Protein 6Q38 (pdb70)

B-factor: mean 56.92, std 20.79, range [26.66, 158.32]

Solvent-accessible surface area: 16044 Å² total; per-residue (Å²): 99,73,54,85,5,117,4,121,49,69,29,62,29,1,83,153,79,92,61,117,20,78,42,35,126,76,35,128,21,150,95,31,95,16,82,36,10,12,3,57,124,112,48,33,152,44,186,59,9,17,40,12,23,0,23,20,83,96,83,105,108,115,11,19,0,10,3,8,56,94,110,121,104,157,86,23,51,14,5,0,14,0,0,45,23,0,109,75,9,61,18,4,9,50,2,61,32,7,0,52,3,116,132,69,138,24,8,1,0,0,17,36,56,11,62,68,27,30,2,68,138,25,25,128,100,4,81,32,149,17,0,11,57,0,0,23,23,0,0,70,0,0,7,60,0,4,32,31,0,0,0,0,12,9,1,33,11,94,1,0,25,0,27,53,164,131,106,57,2,50,0,38,28,1,13,33,0,20,2,4,52,39,27,67,108,7,98,25,189,6,16,36,93,65,15,19,0,0,0,9,15,9,88,5,67,33,0,6,6,14,1,0,2,0,2,0,0,4,1,0,0,6,6,0,4,72,89,90,22,9,4,89,1,130,55,53,71,15,0,0,6,87,0,0,92,15,7,2,8,137,68,0,94,80,6,17,111,108,2,93,18,164,36,53,113,147,2,115,122,64,0,43,226,47,80,105,45,161,6,88,168,46,50,90,79,123,0,114,101,0,24,15,110,61,0,19,61,0,0,36,66,0,1,97,9,20,2,53,53,2,27,19,2,130,57,0,29,117,15,59,0,1,159,59,16,140,166,117,70,113,71,77,11,2,102,96,50,73,64,127

Foldseek 3Di:
DWAFDAAPPLGCLVVPDDCQQAVLLPDDFDADDPVQKDFDAWLDDDPFWTKTWIARNVVRAIKIKIWGHPPDPSLVSNLVSLLVLCAPFQQAWHFPGKHADPPVRTIMTITHDAPSAFQVNCLLPDFLLLLLQVLLSVLSSLVSSVNNQKAQQADDRNQWTADVVVRGIHGDDSSQMHGNHRPDQAQLPTYDLLQAALCSLLSVRRDGNLRNLSSSLQVLLCRLLVPVRQQDAPDSLRSVLSLCQAQWVVQVVVQCVNRVGDGDPVNVPRNDGHDHHQSCVSDDPSRVRNDDVQSRVLSVLRNHNNSNSHQRSVSSSVGPSNVSVDD/DCDDPNHDDDDDD

Radius of gyration: 20.93 Å; Cα contacts (8 Å, |Δi|>4): 637; chains: 2; bounding box: 45×61×50 Å

Organism: Homo sapiens (NCBI:txid9606)

Structure (mmCIF, N/CA/C/O backbone):
data_6Q38
#
_entry.id   6Q38
#
_cell.length_a   60.887
_cell.length_b   127.752
_cell.length_c   54.499
_cell.angle_alpha   90.000
_cell.angle_beta   90.000
_cell.angle_gamma   90.000
#
_symmetry.space_group_name_H-M   'P 21 21 2'
#
loop_
_entity.id
_entity.type
_entity.pdbx_description
1 polymer 'Casein kinase II subunit alpha'
2 polymer 'Stapled Peptide'
3 non-polymer 'BENZOIC ACID'
4 non-polymer '3,5-bis(1-methyl-1,2,3-triazol-4-yl)benzoic acid'
5 water water
#
loop_
_atom_site.group_PDB
_atom_site.id
_atom_site.type_symbol
_atom_site.label_atom_id
_atom_site.label_alt_id
_atom_site.label_comp_id
_atom_site.label_asym_id
_atom_site.label_entity_id
_atom_site.label_seq_id
_atom_site.pdbx_PDB_ins_code
_atom_site.Cartn_x
_atom_site.Cartn_y
_atom_site.Cartn_z
_atom_site.occupancy
_atom_site.B_iso_or_equiv
_atom_site.auth_seq_id
_atom_site.auth_comp_id
_atom_site.auth_asym_id
_atom_site.auth_atom_id
_atom_site.pdbx_PDB_model_num
ATOM 1 N N . GLY A 1 1 ? -9.892 23.096 -6.949 1.00 81.85 3 GLY A N 1
ATOM 2 C CA . GLY A 1 1 ? -9.010 23.972 -6.188 1.00 79.86 3 GLY A CA 1
ATOM 3 C C . GLY A 1 1 ? -8.412 23.321 -4.951 1.00 82.41 3 GLY A C 1
ATOM 4 O O . GLY A 1 1 ? -8.823 22.213 -4.584 1.00 83.49 3 GLY A O 1
ATOM 5 N N . PRO A 1 2 ? -7.441 23.976 -4.261 1.00 76.07 4 PRO A N 1
ATOM 6 C CA . PRO A 1 2 ? -6.867 23.356 -3.045 1.00 74.33 4 PRO A CA 1
ATOM 7 C C . PRO A 1 2 ? -7.886 23.189 -1.919 1.00 76.67 4 PRO A C 1
ATOM 8 O O . PRO A 1 2 ? -8.795 24.018 -1.775 1.00 76.36 4 PRO A O 1
ATOM 12 N N . VAL A 1 3 ? -7.773 22.077 -1.168 1.00 71.59 5 VAL A N 1
ATOM 13 C CA . VAL A 1 3 ? -8.664 21.754 -0.044 1.00 69.84 5 VAL A CA 1
ATOM 14 C C . VAL A 1 3 ? -8.545 22.882 0.999 1.00 69.01 5 VAL A C 1
ATOM 15 O O . VAL A 1 3 ? -7.409 23.281 1.275 1.00 68.84 5 VAL A O 1
ATOM 19 N N . PRO A 1 4 ? -9.673 23.454 1.522 1.00 61.67 6 PRO A N 1
ATOM 20 C CA . PRO A 1 4 ? -9.553 24.531 2.528 1.00 59.60 6 PRO A CA 1
ATOM 21 C C . PRO A 1 4 ? -8.951 24.037 3.840 1.00 58.50 6 PRO A C 1
ATOM 22 O O . PRO A 1 4 ? -8.978 22.844 4.137 1.00 58.71 6 PRO A O 1
ATOM 26 N N . SER A 1 5 ? -8.457 24.968 4.644 1.00 51.85 7 SER A N 1
ATOM 27 C CA . SER A 1 5 ? -7.843 24.659 5.931 1.00 49.42 7 SER A CA 1
ATOM 28 C C . SER A 1 5 ? -8.079 25.782 6.903 1.00 47.67 7 SER A C 1
ATOM 29 O O . SER A 1 5 ? -8.101 26.962 6.521 1.00 43.88 7 SER A O 1
ATOM 32 N N . ARG A 1 6 ? -8.217 25.394 8.183 1.00 44.06 8 ARG A N 1
ATOM 33 C CA . ARG A 1 6 ? -8.376 26.288 9.327 1.00 43.53 8 ARG A CA 1
ATOM 34 C C . ARG A 1 6 ? -7.352 25.890 10.386 1.00 42.95 8 ARG A C 1
ATOM 35 O O . ARG A 1 6 ? -7.079 24.700 10.594 1.00 41.14 8 ARG A O 1
ATOM 43 N N . ALA A 1 7 ? -6.816 26.888 11.086 1.00 36.26 9 ALA A N 1
ATOM 44 C CA . ALA A 1 7 ? -5.930 26.623 12.211 1.00 36.31 9 ALA A CA 1
ATOM 45 C C . ALA A 1 7 ? -6.695 25.746 13.208 1.00 42.09 9 ALA A C 1
ATOM 46 O O . ALA A 1 7 ? -7.887 25.964 13.427 1.00 41.61 9 ALA A O 1
ATOM 48 N N . ARG A 1 8 ? -6.023 24.733 13.784 1.00 40.85 10 ARG A N 1
ATOM 49 C CA . ARG A 1 8 ? -6.674 23.848 14.765 1.00 41.37 10 ARG A CA 1
ATOM 50 C C . ARG A 1 8 ? -7.000 24.532 16.081 1.00 42.85 10 ARG A C 1
ATOM 51 O O . ARG A 1 8 ? -7.914 24.112 16.765 1.00 43.75 10 ARG A O 1
ATOM 59 N N . VAL A 1 9 ? -6.251 25.579 16.435 1.00 37.81 11 VAL A N 1
ATOM 60 C CA . VAL A 1 9 ? -6.398 26.344 17.670 1.00 36.42 11 VAL A CA 1
ATOM 61 C C . VAL A 1 9 ? -6.472 27.836 17.338 1.00 38.94 11 VAL A C 1
ATOM 62 O O . VAL A 1 9 ? -6.009 28.228 16.265 1.00 39.34 11 VAL A O 1
ATOM 66 N N . TYR A 1 10 ? -7.003 28.671 18.269 1.00 36.08 12 TYR A N 1
ATOM 67 C CA . TYR A 1 10 ? -7.067 30.146 18.145 1.00 35.79 12 TYR A CA 1
ATOM 68 C C . TYR A 1 10 ? -7.661 30.586 16.784 1.00 39.07 12 TYR A C 1
ATOM 69 O O . TYR A 1 10 ? -7.335 31.648 16.256 1.00 36.44 12 TYR A O 1
ATOM 78 N N . THR A 1 11 ? -8.568 29.772 16.249 1.00 39.12 13 THR A N 1
ATOM 79 C CA . THR A 1 11 ? -9.117 29.941 14.897 1.00 38.23 13 THR A CA 1
ATOM 80 C C . THR A 1 11 ? -9.862 31.256 14.684 1.00 42.85 13 THR A C 1
ATOM 81 O O . THR A 1 11 ? -9.613 31.967 13.700 1.00 40.48 13 THR A O 1
ATOM 85 N N . ASP A 1 12 ? -10.799 31.556 15.599 1.00 40.07 14 ASP A N 1
ATOM 86 C CA . ASP A 1 12 ? -11.706 32.696 15.522 1.00 40.49 14 ASP A CA 1
ATOM 87 C C . ASP A 1 12 ? -11.377 33.862 16.458 1.00 44.40 14 ASP A C 1
ATOM 88 O O . ASP A 1 12 ? -12.230 34.699 16.675 1.00 42.31 14 ASP A O 1
ATOM 93 N N . VAL A 1 13 ? -10.124 33.995 16.901 1.00 41.69 15 VAL A N 1
ATOM 94 C CA . VAL A 1 13 ? -9.798 35.111 17.843 1.00 42.39 15 VAL A CA 1
ATOM 95 C C . VAL A 1 13 ? -10.076 36.464 17.172 1.00 41.42 15 VAL A C 1
ATOM 96 O O . VAL A 1 13 ? -10.708 37.310 17.821 1.00 39.57 15 VAL A O 1
ATOM 100 N N . ASN A 1 14 ? -9.664 36.647 15.913 1.00 36.35 16 ASN A N 1
ATOM 101 C CA . ASN A 1 14 ? -9.925 37.891 15.199 1.00 36.71 16 ASN A CA 1
ATOM 102 C C . ASN A 1 14 ? -11.385 38.013 14.819 1.00 41.42 16 ASN A C 1
ATOM 103 O O . ASN A 1 14 ? -11.915 39.128 14.771 1.00 42.76 16 ASN A O 1
ATOM 108 N N . THR A 1 15 ? -12.057 36.869 14.586 1.00 39.21 17 THR A N 1
ATOM 109 C CA . THR A 1 15 ? -13.462 36.857 14.164 1.00 40.74 17 THR A CA 1
ATOM 110 C C . THR A 1 15 ? -14.391 37.451 15.249 1.00 48.02 17 THR A C 1
ATOM 111 O O . THR A 1 15 ? -15.378 38.133 14.922 1.00 48.90 17 THR A O 1
ATOM 115 N N . HIS A 1 16 ? -14.080 37.192 16.522 1.00 45.36 18 HIS A N 1
ATOM 116 C CA . HIS A 1 16 ? -14.949 37.656 17.598 1.00 48.03 18 HIS A CA 1
ATOM 117 C C . HIS A 1 16 ? -14.397 38.915 18.266 1.00 50.30 18 HIS A C 1
ATOM 118 O O . HIS A 1 16 ? -14.924 39.378 19.286 1.00 51.00 18 HIS A O 1
ATOM 125 N N . ARG A 1 17 ? -13.384 39.517 17.620 1.00 44.32 19 ARG A N 1
ATOM 126 C CA . ARG A 1 17 ? -12.776 40.757 18.077 1.00 42.98 19 ARG A CA 1
ATOM 127 C C . ARG A 1 17 ? -13.210 41.941 17.219 1.00 45.69 19 ARG A C 1
ATOM 128 O O . ARG A 1 17 ? -13.443 41.744 16.022 1.00 43.22 19 ARG A O 1
ATOM 136 N N . PRO A 1 18 ? -13.331 43.174 17.793 1.00 43.23 20 PRO A N 1
ATOM 137 C CA . PRO A 1 18 ? -13.762 44.320 16.965 1.00 44.37 20 PRO A CA 1
ATOM 138 C C . PRO A 1 18 ? -12.697 44.715 15.943 1.00 44.85 20 PRO A C 1
ATOM 139 O O . PRO A 1 18 ? -11.510 44.428 16.135 1.00 42.67 20 PRO A O 1
ATOM 143 N N . SER A 1 19 ? -13.128 45.377 14.869 1.00 43.61 21 SER A N 1
ATOM 144 C CA . SER A 1 19 ? -12.242 45.765 13.758 1.00 42.80 21 SER A CA 1
ATOM 145 C C . SER A 1 19 ? -11.085 46.663 14.203 1.00 45.24 21 SER A C 1
ATOM 146 O O . SER A 1 19 ? -9.998 46.543 13.642 1.00 44.34 21 SER A O 1
ATOM 149 N N . GLU A 1 20 ? -11.255 47.397 15.301 1.00 41.74 22 GLU A N 1
ATOM 150 C CA . GLU A 1 20 ? -10.148 48.261 15.788 1.00 42.56 22 GLU A CA 1
ATOM 151 C C . GLU A 1 20 ? -8.937 47.378 16.122 1.00 45.22 22 GLU A C 1
ATOM 152 O O . GLU A 1 20 ? -7.805 47.875 16.008 1.00 44.71 22 GLU A O 1
ATOM 158 N N . TYR A 1 21 ? -9.173 46.140 16.568 1.00 38.93 23 TYR A N 1
ATOM 159 C CA . TYR A 1 21 ? -8.071 45.231 16.944 1.00 37.57 23 TYR A CA 1
ATOM 160 C C . TYR A 1 21 ? -7.158 44.824 15.751 1.00 41.77 23 TYR A C 1
ATOM 161 O O . TYR A 1 21 ? -5.938 44.925 15.844 1.00 39.53 23 TYR A O 1
ATOM 170 N N . TRP A 1 22 ? -7.755 44.308 14.661 1.00 40.40 24 TRP A N 1
ATOM 171 C CA . TRP A 1 22 ? -7.047 43.741 13.526 1.00 40.30 24 TRP A CA 1
ATOM 172 C C . TRP A 1 22 ? -6.986 44.634 12.273 1.00 45.77 24 TRP A C 1
ATOM 173 O O . TRP A 1 22 ? -6.280 44.296 11.301 1.00 44.37 24 TRP A O 1
ATOM 184 N N . ASP A 1 23 ? -7.710 45.763 12.281 1.00 44.80 25 ASP A N 1
ATOM 185 C CA . ASP A 1 23 ? -7.746 46.646 11.104 1.00 46.58 25 ASP A CA 1
ATOM 186 C C . ASP A 1 23 ? -6.664 47.717 11.204 1.00 50.77 25 ASP A C 1
ATOM 187 O O . ASP A 1 23 ? -6.942 48.889 11.490 1.00 51.92 25 ASP A O 1
ATOM 192 N N . TYR A 1 24 ? -5.423 47.291 10.969 1.00 47.42 26 TYR A N 1
ATOM 193 C CA . TYR A 1 24 ? -4.233 48.121 11.070 1.00 47.51 26 TYR A CA 1
ATOM 194 C C . TYR A 1 24 ? -4.214 49.324 10.139 1.00 52.86 26 TYR A C 1
ATOM 195 O O . TYR A 1 24 ? -3.644 50.341 10.515 1.00 52.66 26 TYR A O 1
ATOM 204 N N . GLU A 1 25 ? -4.869 49.239 8.956 1.00 52.28 27 GLU A N 1
ATOM 205 C CA . GLU A 1 25 ? -4.951 50.344 7.994 1.00 53.47 27 GLU A CA 1
ATOM 206 C C . GLU A 1 25 ? -5.635 51.567 8.609 1.00 57.15 27 GLU A C 1
ATOM 207 O O . GLU A 1 25 ? -5.364 52.697 8.201 1.00 57.96 27 GLU A O 1
ATOM 213 N N . SER 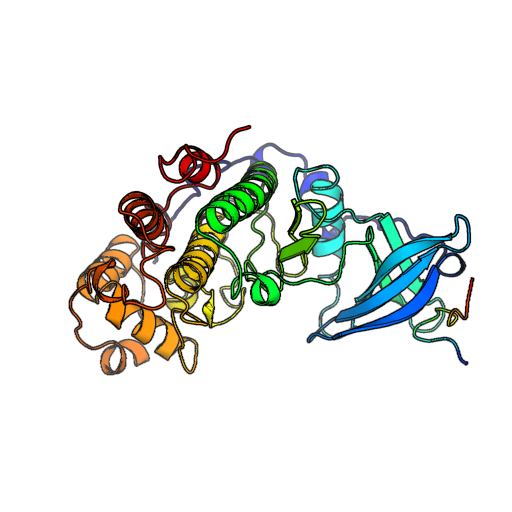A 1 26 ? -6.531 51.334 9.581 1.00 52.94 28 SER A N 1
ATOM 214 C CA . SER A 1 26 ? -7.287 52.385 10.274 1.00 54.60 28 SER A CA 1
ATOM 215 C C . SER A 1 26 ? -6.584 52.913 11.516 1.00 57.77 28 SER A C 1
ATOM 216 O O . SER A 1 26 ? -6.993 53.952 12.033 1.00 58.17 28 SER A O 1
ATOM 219 N N . HIS A 1 27 ? -5.515 52.230 11.986 1.00 53.58 29 HIS A N 1
ATOM 220 C CA . HIS A 1 27 ? -4.799 52.646 13.188 1.00 53.16 29 HIS A CA 1
ATOM 221 C C . HIS A 1 27 ? -4.177 54.035 13.062 1.00 57.21 29 HIS A C 1
ATOM 222 O O . HIS A 1 27 ? -3.383 54.275 12.152 1.00 56.12 29 HIS A O 1
ATOM 229 N N . VAL A 1 28 ? -4.564 54.947 13.967 1.00 54.41 30 VAL A N 1
ATOM 230 C CA . VAL A 1 28 ? -3.994 56.290 14.027 1.00 56.61 30 VAL A CA 1
ATOM 231 C C . VAL A 1 28 ? -2.763 56.180 14.967 1.00 62.39 30 VAL A C 1
ATOM 232 O O . VAL A 1 28 ? -2.906 55.804 16.139 1.00 62.04 30 VAL A O 1
ATOM 236 N N . VAL A 1 29 ? -1.559 56.447 14.427 1.00 59.54 31 VAL A N 1
ATOM 237 C CA . VAL A 1 29 ? -0.283 56.351 15.157 1.00 58.64 31 VAL A CA 1
ATOM 238 C C . VAL A 1 29 ? -0.073 57.560 16.077 1.00 65.51 31 VAL A C 1
ATOM 239 O O . VAL A 1 29 ? -0.217 58.705 15.634 1.00 66.43 31 VAL A O 1
ATOM 243 N N . GLU A 1 30 ? 0.267 57.298 17.355 1.00 63.04 32 GLU A N 1
ATOM 244 C CA . GLU A 1 30 ? 0.569 58.352 18.330 1.00 65.52 32 GLU A CA 1
ATOM 245 C C . GLU A 1 30 ? 2.084 58.593 18.338 1.00 70.50 32 GLU A C 1
ATOM 246 O O . GLU A 1 30 ? 2.832 57.775 18.879 1.00 69.18 32 GLU A O 1
ATOM 252 N N . TRP A 1 31 ? 2.529 59.683 17.676 1.00 69.58 33 TRP A N 1
ATOM 253 C CA . TRP A 1 31 ? 3.945 60.049 17.533 1.00 70.52 33 TRP A CA 1
ATOM 254 C C . TRP A 1 31 ? 4.511 60.742 18.760 1.00 75.80 33 TRP A C 1
ATOM 255 O O . TRP A 1 31 ? 3.909 61.681 19.282 1.00 77.73 33 TRP A O 1
ATOM 266 N N . GLY A 1 32 ? 5.686 60.293 19.179 1.00 71.31 34 GLY A N 1
ATOM 267 C CA . GLY A 1 32 ? 6.398 60.852 20.315 1.00 71.78 34 GLY A CA 1
ATOM 268 C C . GLY A 1 32 ? 7.403 61.903 19.896 1.00 77.70 34 GLY A C 1
ATOM 269 O O . GLY A 1 32 ? 7.488 62.261 18.713 1.00 78.12 34 GLY A O 1
ATOM 270 N N . ASN A 1 33 ? 8.168 62.403 20.877 1.00 74.58 35 ASN A N 1
ATOM 271 C CA . ASN A 1 33 ? 9.204 63.407 20.673 1.00 76.11 35 ASN A CA 1
ATOM 272 C C . ASN A 1 33 ? 10.513 62.720 20.272 1.00 77.95 35 ASN A C 1
ATOM 273 O O . ASN A 1 33 ? 11.092 61.977 21.070 1.00 76.07 35 ASN A O 1
ATOM 278 N N . GLN A 1 34 ? 10.961 62.950 19.024 1.00 74.74 36 GLN A N 1
ATOM 279 C CA . GLN A 1 34 ? 12.197 62.380 18.482 1.00 73.86 36 GLN A CA 1
ATOM 280 C C . GLN A 1 34 ? 13.435 62.961 19.187 1.00 79.92 36 GLN A C 1
ATOM 281 O O . GLN A 1 34 ? 14.454 62.271 19.286 1.00 78.42 36 GLN A O 1
ATOM 287 N N . ASP A 1 35 ? 13.332 64.210 19.701 1.00 79.60 37 ASP A N 1
ATOM 288 C CA . ASP A 1 35 ? 14.414 64.906 20.416 1.00 81.39 37 ASP A CA 1
ATOM 289 C C . ASP A 1 35 ? 14.822 64.232 21.731 1.00 82.72 37 ASP A C 1
ATOM 290 O O . ASP A 1 35 ? 15.885 64.552 22.265 1.00 83.36 37 ASP A O 1
ATOM 295 N N . ASP A 1 36 ? 13.985 63.305 22.247 1.00 76.00 38 ASP A N 1
ATOM 296 C CA . ASP A 1 36 ? 14.254 62.558 23.478 1.00 74.20 38 ASP A CA 1
ATOM 297 C C . ASP A 1 36 ? 15.313 61.469 23.251 1.00 75.20 38 ASP A C 1
ATOM 298 O O . ASP A 1 36 ? 15.936 61.024 24.209 1.00 74.50 38 ASP A O 1
ATOM 303 N N . TYR A 1 37 ? 15.501 61.035 21.990 1.00 69.49 39 TYR A N 1
ATOM 304 C CA . TYR A 1 37 ? 16.406 59.941 21.632 1.00 66.98 39 TYR A CA 1
ATOM 305 C C . TYR A 1 37 ? 17.611 60.378 20.805 1.00 71.57 39 TYR A C 1
ATOM 306 O O . TYR A 1 37 ? 17.476 61.171 19.870 1.00 72.11 39 TYR A O 1
ATOM 315 N N . GLN A 1 38 ? 18.794 59.858 21.166 1.00 68.02 40 GLN A N 1
ATOM 316 C CA . GLN A 1 38 ? 20.063 60.150 20.496 1.00 69.01 40 GLN A CA 1
ATOM 317 C C . GLN A 1 38 ? 20.796 58.850 20.167 1.00 69.03 40 GLN A C 1
ATOM 318 O O . GLN A 1 38 ? 20.856 57.955 21.010 1.00 67.14 40 GLN A O 1
ATOM 324 N N . LEU A 1 39 ? 21.340 58.739 18.943 1.00 63.95 41 LEU A N 1
ATOM 325 C CA . LEU A 1 39 ? 22.025 57.526 18.486 1.00 61.28 41 LEU A CA 1
ATOM 326 C C . LEU A 1 39 ? 23.354 57.300 19.198 1.00 67.02 41 LEU A C 1
ATOM 327 O O . LEU A 1 39 ? 24.125 58.245 19.355 1.00 69.01 41 LEU A O 1
ATOM 332 N N . VAL A 1 40 ? 23.595 56.057 19.665 1.00 62.48 42 VAL A N 1
ATOM 333 C CA . VAL A 1 40 ? 24.806 55.677 20.423 1.00 62.35 42 VAL A CA 1
ATOM 334 C C . VAL A 1 40 ? 25.816 54.946 19.512 1.00 66.75 42 VAL A C 1
ATOM 335 O O . VAL A 1 40 ? 26.989 55.334 19.472 1.00 66.78 42 VAL A O 1
ATOM 339 N N . ARG A 1 41 ? 25.349 53.904 18.789 1.00 62.77 43 ARG A N 1
ATOM 340 C CA . ARG A 1 41 ? 26.123 53.114 17.819 1.00 62.89 43 ARG A CA 1
ATOM 341 C C . ARG A 1 41 ? 25.217 52.229 16.924 1.00 64.16 43 ARG A C 1
ATOM 342 O O . ARG A 1 41 ? 24.077 51.930 17.287 1.00 63.31 43 ARG A O 1
ATOM 350 N N . LYS A 1 42 ? 25.741 51.839 15.753 1.00 61.37 44 LYS A N 1
ATOM 351 C CA . LYS A 1 42 ? 25.101 50.997 14.752 1.00 61.39 44 LYS A CA 1
ATOM 352 C C . LYS A 1 42 ? 24.967 49.568 15.267 1.00 65.94 44 LYS A C 1
ATOM 353 O O . LYS A 1 42 ? 25.916 49.012 15.812 1.00 64.70 44 LYS A O 1
ATOM 359 N N . LEU A 1 43 ? 23.770 48.986 15.133 1.00 64.02 45 LEU A N 1
ATOM 360 C CA . LEU A 1 43 ? 23.535 47.637 15.631 1.00 63.63 45 LEU A CA 1
ATOM 361 C C . LEU A 1 43 ? 23.379 46.606 14.532 1.00 71.04 45 LEU A C 1
ATOM 362 O O . LEU A 1 43 ? 23.645 45.429 14.764 1.00 71.20 45 LEU A O 1
ATOM 367 N N . GLY A 1 44 ? 22.989 47.058 13.346 1.00 69.36 46 GLY A N 1
ATOM 368 C CA . GLY A 1 44 ? 22.796 46.213 12.179 1.00 69.69 46 GLY A CA 1
ATOM 369 C C . GLY A 1 44 ? 21.930 46.873 11.126 1.00 76.66 46 GLY A C 1
ATOM 370 O O . GLY A 1 44 ? 21.419 47.979 11.334 1.00 76.51 46 GLY A O 1
ATOM 371 N N . ARG A 1 45 ? 21.760 46.196 9.985 1.00 75.49 47 ARG A N 1
ATOM 372 C CA . ARG A 1 45 ? 20.952 46.701 8.874 1.00 76.88 47 ARG A CA 1
ATOM 373 C C . ARG A 1 45 ? 20.270 45.554 8.129 1.00 80.41 47 ARG A C 1
ATOM 374 O O . ARG A 1 45 ? 20.806 44.446 8.049 1.00 79.04 47 ARG A O 1
ATOM 382 N N . GLY A 1 46 ? 19.077 45.833 7.595 1.00 78.11 48 GLY A N 1
ATOM 383 C CA . GLY A 1 46 ? 18.299 44.824 6.851 1.00 77.71 48 GLY A CA 1
ATOM 384 C C . GLY A 1 46 ? 17.980 45.287 5.440 1.00 83.88 48 GLY A C 1
ATOM 385 O O . GLY A 1 46 ? 18.812 46.006 4.852 1.00 83.59 48 GLY A O 1
ATOM 386 N N . LYS A 1 47 ? 16.817 44.887 4.917 1.00 82.83 49 LYS A N 1
ATOM 387 C CA . LYS A 1 47 ? 16.393 45.275 3.545 1.00 84.97 49 LYS A CA 1
ATOM 388 C C . LYS A 1 47 ? 15.300 46.346 3.639 1.00 91.55 49 LYS A C 1
ATOM 389 O O . LYS A 1 47 ? 14.814 46.788 2.579 1.00 92.87 49 LYS A O 1
ATOM 395 N N . TYR A 1 48 ? 14.936 46.741 4.864 1.00 88.08 50 TYR A N 1
ATOM 396 C CA . TYR A 1 48 ? 13.885 47.772 5.071 1.00 88.74 50 TYR A CA 1
ATOM 397 C C . TYR A 1 48 ? 14.111 48.489 6.408 1.00 88.01 50 TYR A C 1
ATOM 398 O O . TYR A 1 48 ? 13.382 49.459 6.695 1.00 87.90 50 TYR A O 1
ATOM 407 N N . SER A 1 49 ? 15.088 48.025 7.195 1.00 80.49 51 SER A N 1
ATOM 408 C CA . SER A 1 49 ? 15.380 48.648 8.488 1.00 78.53 51 SER A CA 1
ATOM 409 C C . SER A 1 49 ? 16.866 48.915 8.795 1.00 78.75 51 SER A C 1
ATOM 410 O O . SER A 1 49 ? 17.751 48.200 8.324 1.00 78.78 51 SER A O 1
ATOM 413 N N . GLU A 1 50 ? 17.114 49.956 9.609 1.00 71.90 52 GLU A N 1
ATOM 414 C CA . GLU A 1 50 ? 18.428 50.345 10.116 1.00 70.89 52 GLU A CA 1
ATOM 415 C C . GLU A 1 50 ? 18.286 50.369 11.638 1.00 70.13 52 GLU A C 1
ATOM 416 O O . GLU A 1 50 ? 17.515 51.167 12.176 1.00 68.58 52 GLU A O 1
ATOM 422 N N . VAL A 1 51 ? 18.966 49.437 12.319 1.00 63.82 53 VAL A N 1
ATOM 423 C CA . VAL A 1 51 ? 18.868 49.277 13.767 1.00 62.01 53 VAL A CA 1
ATOM 424 C C . VAL A 1 51 ? 20.057 49.913 14.479 1.00 64.10 53 VAL A C 1
ATOM 425 O O . VAL A 1 51 ? 21.202 49.733 14.055 1.00 64.13 53 VAL A O 1
ATOM 429 N N . PHE A 1 52 ? 19.776 50.679 15.556 1.00 58.71 54 PHE A N 1
ATOM 430 C CA . PHE A 1 52 ? 20.785 51.377 16.357 1.00 58.16 54 PHE A CA 1
ATOM 431 C C . PHE A 1 52 ? 20.573 51.201 17.837 1.00 58.41 54 PHE A C 1
ATOM 432 O O . PHE A 1 52 ? 19.445 51.075 18.289 1.00 55.82 54 PHE A O 1
ATOM 440 N N . GLU A 1 53 ? 21.670 51.305 18.594 1.00 54.82 55 GLU A N 1
ATOM 441 C CA . GLU A 1 53 ? 21.680 51.358 20.042 1.00 53.66 55 GLU A CA 1
ATOM 442 C C . GLU A 1 53 ? 21.528 52.852 20.329 1.00 56.42 55 GLU A C 1
ATOM 443 O O . GLU A 1 53 ? 22.146 53.673 19.645 1.00 55.36 55 GLU A O 1
ATOM 449 N N . ALA A 1 54 ? 20.664 53.207 21.282 1.00 53.01 56 ALA A N 1
ATOM 450 C CA . ALA A 1 54 ? 20.384 54.604 21.570 1.00 54.43 56 ALA A CA 1
ATOM 451 C C . ALA A 1 54 ? 20.145 54.905 23.041 1.00 61.16 56 ALA A C 1
ATOM 452 O O . ALA A 1 54 ? 20.103 53.997 23.880 1.00 58.53 56 ALA A O 1
ATOM 454 N N . ILE A 1 55 ? 20.010 56.204 23.346 1.00 61.87 57 ILE A N 1
ATOM 455 C CA . ILE A 1 55 ? 19.746 56.697 24.685 1.00 63.19 57 ILE A CA 1
ATOM 456 C C . ILE A 1 55 ? 18.596 57.696 24.681 1.00 68.83 57 ILE A C 1
ATOM 457 O O . ILE A 1 55 ? 18.585 58.638 23.881 1.00 70.78 57 ILE A O 1
ATOM 462 N N . ASN A 1 56 ? 17.647 57.492 25.601 1.00 63.85 58 ASN A N 1
ATOM 463 C CA . ASN A 1 56 ? 16.572 58.415 25.910 1.00 64.48 58 ASN A CA 1
ATOM 464 C C . ASN A 1 56 ? 17.268 59.393 26.906 1.00 71.55 58 ASN A C 1
ATOM 465 O O . ASN A 1 56 ? 17.750 58.952 27.950 1.00 70.31 58 ASN A O 1
ATOM 470 N N . ILE A 1 57 ? 17.386 60.685 26.559 1.00 71.89 59 ILE A N 1
ATOM 471 C CA . ILE A 1 57 ? 18.102 61.661 27.404 1.00 74.94 59 ILE A CA 1
ATOM 472 C C . ILE A 1 57 ? 17.266 62.185 28.585 1.00 82.50 59 ILE A C 1
ATOM 473 O O . ILE A 1 57 ? 17.834 62.768 29.518 1.00 83.63 59 ILE A O 1
ATOM 478 N N . THR A 1 58 ? 15.931 61.978 28.545 1.00 79.93 60 THR A N 1
ATOM 479 C CA . THR A 1 58 ? 14.999 62.421 29.593 1.00 81.22 60 THR A CA 1
ATOM 480 C C . THR A 1 58 ? 15.165 61.610 30.890 1.00 86.47 60 THR A C 1
ATOM 481 O O . THR A 1 58 ? 14.774 62.086 31.963 1.00 87.93 60 THR A O 1
ATOM 485 N N . ASN A 1 59 ? 15.743 60.389 30.784 1.00 81.61 61 ASN A N 1
ATOM 486 C CA . ASN A 1 59 ? 15.963 59.474 31.907 1.00 80.55 61 ASN A CA 1
ATOM 487 C C . ASN A 1 59 ? 17.294 58.700 31.819 1.00 84.82 61 ASN A C 1
ATOM 488 O O . ASN A 1 59 ? 17.618 57.947 32.743 1.00 85.23 61 ASN A O 1
ATOM 493 N N . ASN A 1 60 ? 18.070 58.907 30.729 1.00 81.14 62 ASN A N 1
ATOM 494 C CA . ASN A 1 60 ? 19.373 58.270 30.449 1.00 80.46 62 ASN A CA 1
ATOM 495 C C . ASN A 1 60 ? 19.290 56.723 30.336 1.00 81.43 62 ASN A C 1
ATOM 496 O O . ASN A 1 60 ? 20.268 56.022 30.608 1.00 81.43 62 ASN A O 1
ATOM 501 N N . GLU A 1 61 ? 18.132 56.208 29.878 1.00 75.50 63 GLU A N 1
ATOM 502 C CA . GLU A 1 61 ? 17.894 54.774 29.686 1.00 72.26 63 GLU A CA 1
ATOM 503 C C . GLU A 1 61 ? 18.299 54.329 28.281 1.00 71.34 63 GLU A C 1
ATOM 504 O O . GLU A 1 61 ? 18.063 55.067 27.318 1.00 71.06 63 GLU A O 1
ATOM 510 N N . LYS A 1 62 ? 18.898 53.118 28.164 1.00 63.46 64 LYS A N 1
ATOM 511 C CA . LYS A 1 62 ? 19.281 52.527 26.876 1.00 60.27 64 LYS A CA 1
ATOM 512 C C . LYS A 1 62 ? 18.018 52.054 26.155 1.00 58.53 64 LYS A C 1
ATOM 513 O O . LYS A 1 62 ? 17.118 51.458 26.771 1.00 54.41 64 LYS A O 1
ATOM 519 N N . VAL A 1 63 ? 17.946 52.340 24.845 1.00 53.12 65 VAL A N 1
ATOM 520 C CA . VAL A 1 63 ? 16.845 51.940 23.977 1.00 49.22 65 VAL A CA 1
ATOM 521 C C . VAL A 1 63 ? 17.450 51.459 22.643 1.00 51.53 65 VAL A C 1
ATOM 522 O O . VAL A 1 63 ? 18.654 51.595 22.411 1.00 50.22 65 VAL A O 1
ATOM 526 N N . VAL A 1 64 ? 16.621 50.885 21.788 1.00 46.27 66 VAL A N 1
ATOM 527 C CA . VAL A 1 64 ? 17.034 50.437 20.474 1.00 45.66 66 VAL A CA 1
ATOM 528 C C . VAL A 1 64 ? 16.128 51.111 19.458 1.00 51.51 66 VAL A C 1
ATOM 529 O O . VAL A 1 64 ? 14.899 51.011 19.554 1.00 52.30 66 VAL A O 1
ATOM 533 N N . VAL A 1 65 ? 16.723 51.856 18.519 1.00 48.43 67 VAL A N 1
ATOM 534 C CA . VAL A 1 65 ? 15.950 52.568 17.488 1.00 47.41 67 VAL A CA 1
ATOM 535 C C . VAL A 1 65 ? 16.000 51.792 16.174 1.00 50.50 67 VAL A C 1
ATOM 536 O O . VAL A 1 65 ? 17.069 51.412 15.713 1.00 50.00 67 VAL A O 1
ATOM 540 N N . LYS A 1 66 ? 14.857 51.562 15.571 1.00 47.83 68 LYS A N 1
ATOM 541 C CA . LYS A 1 66 ? 14.768 50.867 14.293 1.00 47.70 68 LYS A CA 1
ATOM 542 C C . LYS A 1 66 ? 14.188 51.844 13.286 1.00 53.49 68 LYS A C 1
ATOM 543 O O . LYS A 1 66 ? 12.983 52.086 13.300 1.00 50.61 68 LYS A O 1
ATOM 549 N N . ILE A 1 67 ? 15.057 52.456 12.458 1.00 56.44 69 ILE A N 1
ATOM 550 C CA . ILE A 1 67 ? 14.599 53.400 11.432 1.00 59.21 69 ILE A CA 1
ATOM 551 C C . ILE A 1 67 ? 14.062 52.597 10.267 1.00 66.73 69 ILE A C 1
ATOM 552 O O . ILE A 1 67 ? 14.763 51.755 9.708 1.00 66.22 69 ILE A O 1
ATOM 557 N N . LEU A 1 68 ? 12.802 52.862 9.907 1.00 66.92 70 LEU A N 1
ATOM 558 C CA . LEU A 1 68 ? 12.132 52.151 8.785 1.00 67.68 70 LEU A CA 1
ATOM 559 C C . LEU A 1 68 ? 12.503 52.828 7.460 1.00 78.75 70 LEU A C 1
ATOM 560 O O . LEU A 1 68 ? 12.739 54.053 7.468 1.00 79.72 70 LEU A O 1
ATOM 565 N N . LYS A 1 69 ? 12.547 52.053 6.372 1.00 79.31 71 LYS A N 1
ATOM 566 C CA . LYS A 1 69 ? 12.893 52.592 5.030 1.00 83.04 71 LYS A CA 1
ATOM 567 C C . LYS A 1 69 ? 11.603 52.882 4.254 1.00 92.06 71 LYS A C 1
ATOM 568 O O . LYS A 1 69 ? 10.536 52.396 4.679 1.00 89.86 71 LYS A O 1
ATOM 574 N N . PRO A 1 70 ? 11.653 53.652 3.143 1.00 95.09 72 PRO A N 1
ATOM 575 C CA . PRO A 1 70 ? 10.457 53.962 2.355 1.00 97.20 72 PRO A CA 1
ATOM 576 C C . PRO A 1 70 ? 10.163 52.864 1.322 1.00 104.51 72 PRO A C 1
ATOM 577 O O . PRO A 1 70 ? 9.141 52.940 0.664 1.00 104.26 72 PRO A O 1
ATOM 581 N N . VAL A 1 71 ? 11.065 51.883 1.209 1.00 103.20 73 VAL A N 1
ATOM 582 C CA . VAL A 1 71 ? 10.906 50.756 0.242 1.00 103.28 73 VAL A CA 1
ATOM 583 C C . VAL A 1 71 ? 9.516 50.136 0.425 1.00 107.18 73 VAL A C 1
ATOM 584 O O . VAL A 1 71 ? 8.739 50.132 -0.551 1.00 108.02 73 VAL A O 1
ATOM 588 N N . LYS A 1 72 ? 9.224 49.638 1.630 1.00 101.59 74 LYS A N 1
ATOM 589 C CA . LYS A 1 72 ? 7.907 49.010 1.925 1.00 100.08 74 LYS A CA 1
ATOM 590 C C . LYS A 1 72 ? 7.161 49.856 2.962 1.00 102.69 74 LYS A C 1
ATOM 591 O O . LYS A 1 72 ? 7.412 49.669 4.170 1.00 100.21 74 LYS A O 1
ATOM 597 N N . LYS A 1 73 ? 6.280 50.748 2.498 1.00 100.07 75 LYS A N 1
ATOM 598 C CA . LYS A 1 73 ? 5.490 51.628 3.401 1.00 99.70 75 LYS A CA 1
ATOM 599 C C . LYS A 1 73 ? 4.104 51.013 3.627 1.00 99.42 75 LYS A C 1
ATOM 600 O O . LYS A 1 73 ? 3.851 49.912 3.097 1.00 99.99 75 LYS A O 1
ATOM 606 N N . LYS A 1 74 ? 3.249 51.708 4.385 1.00 91.50 76 LYS A N 1
ATOM 607 C CA . LYS A 1 74 ? 1.870 51.234 4.687 1.00 88.84 76 LYS A CA 1
ATOM 608 C C . LYS A 1 74 ? 1.926 49.807 5.248 1.00 84.88 76 LYS A C 1
ATOM 609 O O . LYS A 1 74 ? 0.862 49.160 5.320 1.00 84.24 76 LYS A O 1
ATOM 615 N N . LYS A 1 75 ? 3.122 49.346 5.628 1.00 75.10 77 LYS A N 1
ATOM 616 C CA . LYS A 1 75 ? 3.298 47.996 6.198 1.00 69.67 77 LYS A CA 1
ATOM 617 C C . LYS A 1 75 ? 3.898 48.277 7.597 1.00 62.12 77 LYS A C 1
ATOM 618 O O . LYS A 1 75 ? 4.123 47.372 8.425 1.00 57.22 77 LYS A O 1
ATOM 624 N N . ILE A 1 76 ? 4.176 49.581 7.820 1.00 55.00 78 ILE A N 1
ATOM 625 C CA . ILE A 1 76 ? 4.670 50.166 9.058 1.00 52.88 78 ILE A CA 1
ATOM 626 C C . ILE A 1 76 ? 3.489 50.143 10.033 1.00 50.29 78 ILE A C 1
ATOM 627 O O . ILE A 1 76 ? 3.693 49.846 11.205 1.00 48.39 78 ILE A O 1
ATOM 632 N N . LYS A 1 77 ? 2.235 50.345 9.525 1.00 44.48 79 LYS A N 1
ATOM 633 C CA . LYS A 1 77 ? 1.070 50.311 10.401 1.00 42.56 79 LYS A CA 1
ATOM 634 C C . LYS A 1 77 ? 0.772 48.907 10.919 1.00 43.67 79 LYS A C 1
ATOM 635 O O . LYS A 1 77 ? 0.317 48.764 12.054 1.00 42.96 79 LYS A O 1
ATOM 641 N N . ARG A 1 78 ? 1.010 47.874 10.099 1.00 40.27 80 ARG A N 1
ATOM 642 C CA . ARG A 1 78 ? 0.750 46.485 10.511 1.00 39.35 80 ARG A CA 1
ATOM 643 C C . ARG A 1 78 ? 1.686 46.103 11.658 1.00 44.18 80 ARG A C 1
ATOM 644 O O . ARG A 1 78 ? 1.221 45.559 12.654 1.00 44.37 80 ARG A O 1
ATOM 652 N N . GLU A 1 79 ? 2.989 46.462 11.532 1.00 38.79 81 GLU A N 1
ATOM 653 C CA . GLU A 1 79 ? 4.024 46.211 12.541 1.00 37.44 81 GLU A CA 1
ATOM 654 C C . GLU A 1 79 ? 3.719 46.934 13.840 1.00 40.20 81 GLU A C 1
ATOM 655 O O . GLU A 1 79 ? 3.714 46.278 14.869 1.00 38.06 81 GLU A O 1
ATOM 661 N N . ILE A 1 80 ? 3.451 48.269 13.780 1.00 37.89 82 ILE A N 1
ATOM 662 C CA . ILE A 1 80 ? 3.078 49.121 14.907 1.00 38.75 82 ILE A CA 1
ATOM 663 C C . ILE A 1 80 ? 1.863 48.530 15.637 1.00 42.93 82 ILE A C 1
ATOM 664 O O . ILE A 1 80 ? 1.945 48.273 16.847 1.00 43.77 82 ILE A O 1
ATOM 669 N N . LYS A 1 81 ? 0.746 48.296 14.896 1.00 39.38 83 LYS A N 1
ATOM 670 C CA . LYS A 1 81 ? -0.459 47.725 15.465 1.00 37.90 83 LYS A CA 1
ATOM 671 C C . LYS A 1 81 ? -0.213 46.380 16.152 1.00 39.79 83 LYS A C 1
ATOM 672 O O . LYS A 1 81 ? -0.704 46.186 17.257 1.00 38.73 83 LYS A O 1
ATOM 678 N N . ILE A 1 82 ? 0.505 45.455 15.494 1.00 36.09 84 ILE A N 1
ATOM 679 C CA . ILE A 1 82 ? 0.838 44.125 16.055 1.00 35.32 84 ILE A CA 1
ATOM 680 C C . ILE A 1 82 ? 1.708 44.252 17.366 1.00 38.79 84 ILE A C 1
ATOM 681 O O . ILE A 1 82 ? 1.413 43.580 18.365 1.00 38.38 84 ILE A O 1
ATOM 686 N N . LEU A 1 83 ? 2.728 45.139 17.381 1.00 35.66 85 LEU A N 1
ATOM 687 C CA . LEU A 1 83 ? 3.547 45.367 18.583 1.00 35.99 85 LEU A CA 1
ATOM 688 C C . LEU A 1 83 ? 2.691 45.922 19.739 1.00 42.25 85 LEU A C 1
ATOM 689 O O . LEU A 1 83 ? 2.858 45.507 20.901 1.00 40.40 85 LEU A O 1
ATOM 694 N N . GLU A 1 84 ? 1.761 46.839 19.426 1.00 39.15 86 GLU A N 1
ATOM 695 C CA . GLU A 1 84 ? 0.921 47.429 20.478 1.00 40.38 86 GLU A CA 1
ATOM 696 C C . GLU A 1 84 ? -0.080 46.407 21.023 1.00 41.10 86 GLU A C 1
ATOM 697 O O . GLU A 1 84 ? -0.306 46.386 22.222 1.00 39.01 86 GLU A O 1
ATOM 703 N N . ASN A 1 85 ? -0.601 45.510 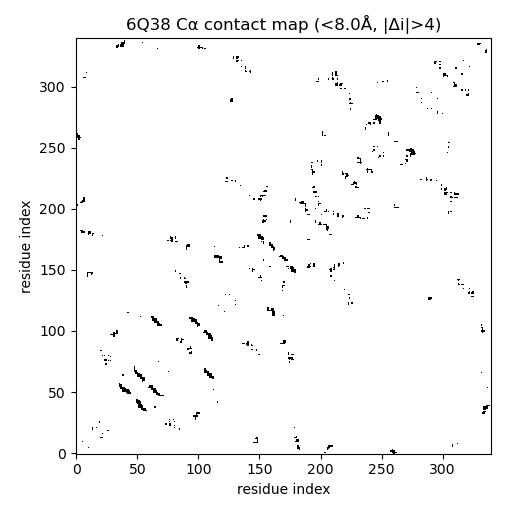20.153 1.00 37.62 87 ASN A N 1
ATOM 704 C CA . ASN A 1 85 ? -1.543 44.453 20.568 1.00 36.99 87 ASN A CA 1
ATOM 705 C C . ASN A 1 85 ? -0.878 43.414 21.446 1.00 40.80 87 ASN A C 1
ATOM 706 O O . ASN A 1 85 ? -1.500 42.921 22.383 1.00 38.82 87 ASN A O 1
ATOM 711 N N . LEU A 1 86 ? 0.393 43.100 21.149 1.00 36.54 88 LEU A N 1
ATOM 712 C CA . LEU A 1 86 ? 1.189 42.091 21.837 1.00 35.66 88 LEU A CA 1
ATOM 713 C C . LEU A 1 86 ? 1.941 42.649 23.031 1.00 39.92 88 LEU A C 1
ATOM 714 O O . LEU A 1 86 ? 2.558 41.886 23.775 1.00 40.05 88 LEU A O 1
ATOM 719 N N . ARG A 1 87 ? 1.910 43.964 23.203 1.00 38.38 89 ARG A N 1
ATOM 720 C CA . ARG A 1 87 ? 2.622 44.619 24.295 1.00 40.77 89 ARG A CA 1
ATOM 721 C C . ARG A 1 87 ? 2.295 43.978 25.653 1.00 44.62 89 ARG A C 1
ATOM 722 O O . ARG A 1 87 ? 1.136 43.755 25.962 1.00 42.99 89 ARG A O 1
ATOM 730 N N . GLY A 1 88 ? 3.330 43.614 26.417 1.00 43.30 90 GLY A N 1
ATOM 731 C CA . GLY A 1 88 ? 3.118 43.005 27.736 1.00 43.60 90 GLY A CA 1
ATOM 732 C C . GLY A 1 88 ? 3.090 41.489 27.740 1.00 46.24 90 GLY A C 1
ATOM 733 O O . GLY A 1 88 ? 3.075 40.886 28.812 1.00 46.55 90 GLY A O 1
ATOM 734 N N . GLY A 1 89 ? 3.069 40.872 26.554 1.00 39.26 91 GLY A N 1
ATOM 735 C CA . GLY A 1 89 ? 3.082 39.421 26.393 1.00 37.31 91 GLY A CA 1
ATOM 736 C C . GLY A 1 89 ? 4.422 38.802 26.779 1.00 40.10 91 GLY A C 1
ATOM 737 O O . GLY A 1 89 ? 5.449 39.495 26.747 1.00 39.91 91 GLY A O 1
ATOM 738 N N . PRO A 1 90 ? 4.436 37.506 27.212 1.00 38.18 92 PRO A N 1
ATOM 739 C CA . PRO A 1 90 ? 5.704 36.900 27.677 1.00 39.16 92 PRO A CA 1
ATOM 740 C C . PRO A 1 90 ? 6.701 36.793 26.536 1.00 40.97 92 PRO A C 1
ATOM 741 O O . PRO A 1 90 ? 6.369 36.345 25.446 1.00 38.15 92 PRO A O 1
ATOM 745 N N . ASN A 1 91 ? 7.908 37.302 26.788 1.00 38.89 93 ASN A N 1
ATOM 746 C CA . ASN A 1 91 ? 9.039 37.294 25.878 1.00 37.48 93 ASN A CA 1
ATOM 747 C C . ASN A 1 91 ? 8.774 38.031 24.540 1.00 40.75 93 ASN A C 1
ATOM 748 O O . ASN A 1 91 ? 9.401 37.702 23.545 1.00 39.00 93 ASN A O 1
ATOM 753 N N . ILE A 1 92 ? 7.845 39.010 24.521 1.00 37.51 94 ILE A N 1
ATOM 754 C CA . ILE A 1 92 ? 7.590 39.800 23.308 1.00 37.23 94 ILE A CA 1
ATOM 755 C C . ILE A 1 92 ? 8.349 41.110 23.529 1.00 40.59 94 ILE A C 1
ATOM 756 O O . ILE A 1 92 ? 8.169 41.738 24.571 1.00 41.29 94 ILE A O 1
ATOM 761 N N . ILE A 1 93 ? 9.151 41.540 22.539 1.00 35.43 95 ILE A N 1
ATOM 762 C CA . ILE A 1 93 ? 9.852 42.815 22.582 1.00 34.46 95 ILE A CA 1
ATOM 763 C C . ILE A 1 93 ? 8.863 43.970 22.887 1.00 39.09 95 ILE A C 1
ATOM 764 O O . ILE A 1 93 ? 7.753 44.017 22.348 1.00 35.50 95 ILE A O 1
ATOM 769 N N . THR A 1 94 ? 9.296 44.902 23.742 1.00 38.04 96 THR A N 1
ATOM 770 C CA . THR A 1 94 ? 8.448 46.020 24.143 1.00 39.77 96 THR A CA 1
ATOM 771 C C . THR A 1 94 ? 8.665 47.229 23.253 1.00 43.41 96 THR A C 1
ATOM 772 O O . THR A 1 94 ? 9.764 47.763 23.213 1.00 44.50 96 THR A O 1
ATOM 776 N N . LEU A 1 95 ? 7.636 47.651 22.529 1.00 39.53 97 LEU A N 1
ATOM 777 C CA . LEU A 1 95 ? 7.683 48.896 21.760 1.00 39.51 97 LEU A CA 1
ATOM 778 C C . LEU A 1 95 ? 7.495 50.002 22.824 1.00 47.74 97 LEU A C 1
ATOM 779 O O . LEU A 1 95 ? 6.497 49.999 23.539 1.00 49.87 97 LEU A O 1
ATOM 784 N N . ALA A 1 96 ? 8.476 50.869 22.991 1.00 47.28 98 ALA A N 1
ATOM 785 C CA . ALA A 1 96 ? 8.437 51.926 24.006 1.00 48.33 98 ALA A CA 1
ATOM 786 C C . ALA A 1 96 ? 7.943 53.272 23.466 1.00 53.16 98 ALA A C 1
ATOM 787 O O . ALA A 1 96 ? 7.371 54.042 24.238 1.00 55.09 98 ALA A O 1
ATOM 789 N N . ASP A 1 97 ? 8.168 53.559 22.155 1.00 47.34 99 ASP A N 1
ATOM 790 C CA . ASP A 1 97 ? 7.790 54.818 21.500 1.00 48.16 99 ASP A CA 1
ATOM 791 C C . ASP A 1 97 ? 7.825 54.707 19.970 1.00 52.84 99 ASP A C 1
ATOM 792 O O . ASP A 1 97 ? 8.371 53.742 19.436 1.00 52.05 99 ASP A O 1
ATOM 797 N N . ILE A 1 98 ? 7.195 55.674 19.268 1.00 50.81 100 ILE A N 1
ATOM 798 C CA . ILE A 1 98 ? 7.186 55.763 17.802 1.00 51.36 100 ILE A CA 1
ATOM 799 C C . ILE A 1 98 ? 7.495 57.216 17.495 1.00 56.48 100 ILE A C 1
ATOM 800 O O . ILE A 1 98 ? 6.836 58.109 18.033 1.00 56.44 100 ILE A O 1
ATOM 805 N N . VAL A 1 99 ? 8.533 57.458 16.689 1.00 53.27 101 VAL A N 1
ATOM 806 C CA . VAL A 1 99 ? 8.973 58.814 16.379 1.00 55.09 101 VAL A CA 1
ATOM 807 C C . VAL A 1 99 ? 9.130 58.978 14.878 1.00 60.31 101 VAL A C 1
ATOM 808 O O . VAL A 1 99 ? 9.159 57.976 14.159 1.00 57.62 101 VAL A O 1
ATOM 812 N N . LYS A 1 100 ? 9.197 60.234 14.400 1.00 61.52 102 LYS A N 1
ATOM 813 C CA . LYS A 1 100 ? 9.310 60.545 12.974 1.00 63.78 102 LYS A CA 1
ATOM 814 C C . LYS A 1 100 ? 10.200 61.759 12.762 1.00 73.25 102 LYS A C 1
ATOM 815 O O . LYS A 1 100 ? 10.089 62.742 13.501 1.00 75.76 102 LYS A O 1
ATOM 821 N N . ASP A 1 101 ? 11.056 61.706 11.731 1.00 71.10 103 ASP A N 1
ATOM 822 C CA . ASP A 1 101 ? 11.922 62.819 11.367 1.00 74.09 103 ASP A CA 1
ATOM 823 C C . ASP A 1 101 ? 11.037 63.921 10.738 1.00 82.06 103 ASP A C 1
ATOM 824 O O . ASP A 1 101 ? 10.371 63.658 9.735 1.00 80.87 103 ASP A O 1
ATOM 829 N N . PRO A 1 102 ? 10.988 65.140 11.326 1.00 83.01 104 PRO A N 1
ATOM 830 C CA . PRO A 1 102 ? 10.142 66.202 10.748 1.00 85.98 104 PRO A CA 1
ATOM 831 C C . PRO A 1 102 ? 10.464 66.590 9.301 1.00 93.56 104 PRO A C 1
ATOM 832 O O . PRO A 1 102 ? 9.542 66.942 8.565 1.00 94.51 104 PRO A O 1
ATOM 836 N N . VAL A 1 103 ? 11.749 66.506 8.887 1.00 91.72 105 VAL A N 1
ATOM 837 C CA . VAL A 1 103 ? 12.175 66.869 7.528 1.00 93.81 105 VAL A CA 1
ATOM 838 C C . VAL A 1 103 ? 11.938 65.698 6.525 1.00 97.29 105 VAL A C 1
ATOM 839 O O . VAL A 1 103 ? 11.101 65.856 5.633 1.00 97.86 105 VAL A O 1
ATOM 843 N N . SER A 1 104 ? 12.642 64.547 6.675 1.00 92.18 106 SER A N 1
ATOM 844 C CA . SER A 1 104 ? 12.536 63.397 5.757 1.00 90.22 106 SER A CA 1
ATOM 845 C C . SER A 1 104 ? 11.267 62.547 5.902 1.00 90.61 106 SER A C 1
ATOM 846 O O . SER A 1 104 ? 11.024 61.699 5.038 1.00 89.39 106 SER A O 1
ATOM 849 N N . ARG A 1 105 ? 10.473 62.751 6.985 1.00 85.38 107 ARG A N 1
ATOM 850 C CA . ARG A 1 105 ? 9.237 62.005 7.295 1.00 82.60 107 ARG A CA 1
ATOM 851 C C . ARG A 1 105 ? 9.495 60.501 7.587 1.00 82.28 107 ARG A C 1
ATOM 852 O O . ARG A 1 105 ? 8.540 59.741 7.776 1.00 79.47 107 ARG A O 1
ATOM 860 N N . THR A 1 106 ? 10.785 60.090 7.651 1.00 78.10 108 THR A N 1
ATOM 861 C CA . THR A 1 106 ? 11.198 58.703 7.915 1.00 75.06 108 THR A CA 1
ATOM 862 C C . THR A 1 106 ? 10.846 58.279 9.348 1.00 73.63 108 THR A C 1
ATOM 863 O O . THR A 1 106 ? 11.307 58.912 10.301 1.00 72.74 108 THR A O 1
ATOM 867 N N . PRO A 1 107 ? 9.982 57.249 9.512 1.00 66.85 109 PRO A N 1
ATOM 868 C CA . PRO A 1 107 ? 9.598 56.829 10.868 1.00 64.50 109 PRO A CA 1
ATOM 869 C C . PRO A 1 107 ? 10.600 55.879 11.518 1.00 64.07 109 PRO A C 1
ATOM 870 O O . PRO A 1 107 ? 11.319 55.160 10.822 1.00 63.04 109 PRO A O 1
ATOM 874 N N . ALA A 1 108 ? 10.630 55.879 12.860 1.00 57.45 110 ALA A N 1
ATOM 875 C CA . ALA A 1 108 ? 11.508 55.031 13.667 1.00 54.97 110 ALA A CA 1
ATOM 876 C C . ALA A 1 108 ? 10.778 54.476 14.882 1.00 56.60 110 ALA A C 1
ATOM 877 O O . ALA A 1 108 ? 10.024 55.188 15.548 1.00 57.11 110 ALA A O 1
ATOM 879 N N . LEU A 1 109 ? 11.005 53.197 15.167 1.00 50.59 111 LEU A N 1
ATOM 880 C CA . LEU A 1 109 ? 10.419 52.527 16.325 1.00 47.82 111 LEU A CA 1
ATOM 881 C C . LEU A 1 109 ? 11.470 52.481 17.401 1.00 52.18 111 LEU A C 1
ATOM 882 O O . LEU A 1 109 ? 12.625 52.173 17.105 1.00 51.16 111 LEU A O 1
ATOM 887 N N . VAL A 1 110 ? 11.084 52.840 18.636 1.00 49.20 112 VAL A N 1
ATOM 888 C CA . VAL A 1 110 ? 11.982 52.833 19.789 1.00 47.82 112 VAL A CA 1
ATOM 889 C C . VAL A 1 110 ? 11.545 51.687 20.694 1.00 50.11 112 VAL A C 1
ATOM 890 O O . VAL A 1 110 ? 10.412 51.676 21.207 1.00 48.26 112 VAL A O 1
ATOM 894 N N . PHE A 1 111 ? 12.430 50.708 20.846 1.00 45.84 113 PHE A N 1
ATOM 895 C CA . PHE A 1 111 ? 12.183 49.508 21.633 1.00 43.74 113 PHE A CA 1
ATOM 896 C C . PHE A 1 111 ? 12.901 49.549 22.941 1.00 51.41 113 PHE A C 1
ATOM 897 O O . PHE A 1 111 ? 13.854 50.322 23.120 1.00 51.34 113 PHE A O 1
ATOM 905 N N . GLU A 1 112 ? 12.498 48.652 23.848 1.00 49.84 114 GLU A N 1
ATOM 906 C CA . GLU A 1 112 ? 13.191 48.450 25.113 1.00 49.46 114 GLU A CA 1
ATOM 907 C C . GLU A 1 112 ? 14.595 47.908 24.737 1.00 55.85 114 GLU A C 1
ATOM 908 O O . GLU A 1 112 ? 14.724 47.195 23.743 1.00 55.38 114 GLU A O 1
ATOM 914 N N . HIS A 1 113 ? 15.634 48.237 25.497 1.00 52.79 115 HIS A N 1
ATOM 915 C CA . HIS A 1 113 ? 16.934 47.685 25.158 1.00 53.84 115 HIS A CA 1
ATOM 916 C C . HIS A 1 113 ? 17.008 46.242 25.654 1.00 61.07 115 HIS A C 1
ATOM 917 O O . HIS A 1 113 ? 16.434 45.904 26.694 1.00 62.68 115 HIS A O 1
ATOM 924 N N . VAL A 1 114 ? 17.657 45.392 24.863 1.00 57.64 116 VAL A N 1
ATOM 925 C CA . VAL A 1 114 ? 17.989 43.993 25.139 1.00 58.40 116 VAL A CA 1
ATOM 926 C C . VAL A 1 114 ? 19.431 43.866 24.618 1.00 68.82 116 VAL A C 1
ATOM 927 O O . VAL A 1 114 ? 19.784 44.546 23.648 1.00 68.59 116 VAL A O 1
ATOM 931 N N . ASN A 1 115 ? 20.209 42.984 25.255 1.00 70.83 117 ASN A N 1
ATOM 932 C CA . ASN A 1 115 ? 21.624 42.765 24.859 1.00 73.61 117 ASN A CA 1
ATOM 933 C C . ASN A 1 115 ? 21.610 42.317 23.397 1.00 82.44 117 ASN A C 1
ATOM 934 O O . ASN A 1 115 ? 20.821 41.415 23.060 1.00 81.64 117 ASN A O 1
ATOM 939 N N . ASN A 1 116 ? 22.491 42.907 22.583 1.00 82.65 118 ASN A N 1
ATOM 940 C CA . ASN A 1 116 ? 22.497 42.622 21.126 1.00 83.54 118 ASN A CA 1
ATOM 941 C C . ASN A 1 116 ? 23.172 41.268 20.930 1.00 88.62 118 ASN A C 1
ATOM 942 O O . ASN A 1 116 ? 24.278 41.211 20.356 1.00 89.22 118 ASN A O 1
ATOM 947 N N . THR A 1 117 ? 22.477 40.228 21.392 1.00 83.86 119 THR A N 1
ATOM 948 C CA . THR A 1 117 ? 22.950 38.828 21.298 1.00 82.66 119 THR A CA 1
ATOM 949 C C . THR A 1 117 ? 21.870 37.995 20.599 1.00 84.52 119 THR A C 1
ATOM 950 O O . THR A 1 117 ? 20.792 37.797 21.191 1.00 81.00 119 THR A O 1
ATOM 954 N N . ASP A 1 118 ? 22.174 37.540 19.384 1.00 82.25 120 ASP A N 1
ATOM 955 C CA . ASP A 1 118 ? 21.319 36.654 18.601 1.00 81.88 120 ASP A CA 1
ATOM 956 C C . ASP A 1 118 ? 21.484 35.237 19.176 1.00 84.15 120 ASP A C 1
ATOM 957 O O . ASP A 1 118 ? 22.525 34.917 19.774 1.00 83.76 120 ASP A O 1
ATOM 962 N N . PHE A 1 119 ? 20.498 34.379 18.911 1.00 78.66 121 PHE A N 1
ATOM 963 C CA . PHE A 1 119 ? 20.518 32.963 19.362 1.00 77.39 121 PHE A CA 1
ATOM 964 C C . PHE A 1 119 ? 21.706 32.231 18.712 1.00 82.12 121 PHE A C 1
ATOM 965 O O . PHE A 1 119 ? 22.394 31.466 19.412 1.00 82.00 121 PHE A O 1
ATOM 973 N N . LYS A 1 120 ? 21.950 32.493 17.422 1.00 78.80 122 LYS A N 1
ATOM 974 C CA . LYS A 1 120 ? 23.039 31.892 16.630 1.00 79.10 122 LYS A CA 1
ATOM 975 C C . LYS A 1 120 ? 24.368 31.886 17.413 1.00 85.14 122 LYS A C 1
ATOM 976 O O . LYS A 1 120 ? 25.020 30.844 17.543 1.00 84.91 122 LYS A O 1
ATOM 982 N N . GLN A 1 121 ? 24.731 33.063 17.958 1.00 82.74 123 GLN A N 1
ATOM 983 C CA . GLN A 1 121 ? 25.944 33.324 18.722 1.00 83.66 123 GLN A CA 1
ATOM 984 C C . GLN A 1 121 ? 26.115 32.437 19.967 1.00 88.94 123 GLN A C 1
ATOM 985 O O . GLN A 1 121 ? 27.251 32.116 20.329 1.00 89.35 123 GLN A O 1
ATOM 991 N N . LEU A 1 122 ? 24.993 32.023 20.600 1.00 85.47 124 LEU A N 1
ATOM 992 C CA . LEU A 1 122 ? 25.004 31.191 21.803 1.00 85.26 124 LEU A CA 1
ATOM 993 C C . LEU A 1 122 ? 24.903 29.707 21.544 1.00 90.36 124 LEU A C 1
ATOM 994 O O . LEU A 1 122 ? 25.548 28.950 22.259 1.00 90.80 124 LEU A O 1
ATOM 999 N N . TYR A 1 123 ? 24.173 29.293 20.509 1.00 88.35 125 TYR A N 1
ATOM 1000 C CA . TYR A 1 123 ? 23.876 27.845 20.331 1.00 88.84 125 TYR A CA 1
ATOM 1001 C C . TYR A 1 123 ? 25.180 27.043 20.288 1.00 90.12 125 TYR A C 1
ATOM 1002 O O . TYR A 1 123 ? 25.239 25.950 20.877 1.00 90.99 125 TYR A O 1
ATOM 1011 N N . GLN A 1 124 ? 26.200 27.601 19.644 1.00 82.79 126 GLN A N 1
ATOM 1012 C CA . GLN A 1 124 ? 27.512 26.960 19.511 1.00 82.31 126 GLN A CA 1
ATOM 1013 C C . GLN A 1 124 ? 28.093 26.542 20.890 1.00 81.11 126 GLN A C 1
ATOM 1014 O O . GLN A 1 124 ? 28.914 25.621 20.957 1.00 82.48 126 GLN A O 1
ATOM 1020 N N . THR A 1 125 ? 27.639 27.215 21.955 1.00 71.09 127 THR A N 1
ATOM 1021 C CA . THR A 1 125 ? 28.131 26.928 23.331 1.00 70.15 127 THR A CA 1
ATOM 1022 C C . THR A 1 125 ? 27.022 26.388 24.247 1.00 66.61 127 THR A C 1
ATOM 1023 O O . THR A 1 125 ? 27.369 25.942 25.353 1.00 66.06 127 THR A O 1
ATOM 1027 N N . LEU A 1 126 ? 25.752 26.422 23.826 1.00 58.82 128 LEU A N 1
ATOM 1028 C CA . LEU A 1 126 ? 24.670 25.958 24.704 1.00 57.19 128 LEU A CA 1
ATOM 1029 C C . LEU A 1 126 ? 24.661 24.451 24.923 1.00 56.84 128 LEU A C 1
ATOM 1030 O O . LEU A 1 126 ? 24.970 23.673 24.019 1.00 56.87 128 LEU A O 1
ATOM 1035 N N . THR A 1 127 ? 24.341 24.061 26.158 1.00 48.93 129 THR A N 1
ATOM 1036 C CA . THR A 1 127 ? 24.255 22.673 26.585 1.00 47.63 129 THR A CA 1
ATOM 1037 C C . THR A 1 127 ? 22.831 22.223 26.368 1.00 47.24 129 THR A C 1
ATOM 1038 O O . THR A 1 127 ? 21.969 23.053 26.070 1.00 42.77 129 THR A O 1
ATOM 1042 N N . ASP A 1 128 ? 22.562 20.925 26.547 1.00 44.85 130 ASP A N 1
ATOM 1043 C CA . ASP A 1 128 ? 21.218 20.355 26.397 1.00 44.52 130 ASP A CA 1
ATOM 1044 C C . ASP A 1 128 ? 20.188 21.138 27.245 1.00 46.86 130 ASP A C 1
ATOM 1045 O O . ASP A 1 128 ? 19.116 21.471 26.741 1.00 46.56 130 ASP A O 1
ATOM 1050 N N . TYR A 1 129 ? 20.540 21.488 28.498 1.00 44.74 131 TYR A N 1
ATOM 1051 C CA . TYR A 1 129 ? 19.620 22.182 29.415 1.00 44.75 131 TYR A CA 1
ATOM 1052 C C . TYR A 1 129 ? 19.220 23.576 28.959 1.00 47.05 131 TYR A C 1
ATOM 1053 O O . TYR A 1 129 ? 18.046 23.944 29.083 1.00 45.00 131 TYR A O 1
ATOM 1062 N N . ASP A 1 130 ? 20.159 24.326 28.367 1.00 43.37 132 ASP A N 1
ATOM 1063 C CA . ASP A 1 130 ? 19.844 25.668 27.914 1.00 41.10 132 ASP A CA 1
ATOM 1064 C C . ASP A 1 130 ? 19.117 25.661 26.600 1.00 43.68 132 ASP A C 1
ATOM 1065 O O . ASP A 1 130 ? 18.421 26.626 26.296 1.00 43.37 132 ASP A O 1
ATOM 1070 N N . ILE A 1 131 ? 19.288 24.599 25.791 1.00 40.47 133 ILE A N 1
ATOM 1071 C CA . ILE A 1 131 ? 18.535 24.510 24.528 1.00 38.25 133 ILE A CA 1
ATOM 1072 C C . ILE A 1 131 ? 17.048 24.338 24.898 1.00 41.54 133 ILE A C 1
ATOM 1073 O O . ILE A 1 131 ? 16.189 25.041 24.351 1.00 39.02 133 ILE A O 1
ATOM 1078 N N . ARG A 1 132 ? 16.767 23.444 25.861 1.00 39.98 134 ARG A N 1
ATOM 1079 C CA . ARG A 1 132 ? 15.405 23.194 26.335 1.00 39.95 134 ARG A CA 1
ATOM 1080 C C . ARG A 1 132 ? 14.787 24.451 26.947 1.00 42.14 134 ARG A C 1
ATOM 1081 O O . ARG A 1 132 ? 13.637 24.763 26.640 1.00 38.90 134 ARG A O 1
ATOM 1089 N N . PHE A 1 133 ? 15.557 25.161 27.813 1.00 38.77 135 PHE A N 1
ATOM 1090 C CA . PHE A 1 133 ? 15.108 26.363 28.538 1.00 38.04 135 PHE A CA 1
ATOM 1091 C C . PHE A 1 133 ? 14.684 27.469 27.573 1.00 41.05 135 PHE A C 1
ATOM 1092 O O . PHE A 1 133 ? 13.565 27.966 27.695 1.00 41.70 135 PHE A O 1
ATOM 1100 N N . TYR A 1 134 ? 15.559 27.834 26.624 1.00 37.26 136 TYR A N 1
ATOM 1101 C CA . TYR A 1 134 ? 15.299 28.885 25.622 1.00 36.15 136 TYR A CA 1
ATOM 1102 C C . TYR A 1 134 ? 14.209 28.524 24.600 1.00 37.58 136 TYR A C 1
ATOM 1103 O O . TYR A 1 134 ? 13.497 29.407 24.142 1.00 35.19 136 TYR A O 1
ATOM 1112 N N . MET A 1 135 ? 14.136 27.246 24.202 1.00 34.72 137 MET A N 1
ATOM 1113 C CA . MET A 1 135 ? 13.112 26.741 23.316 1.00 34.10 137 MET A CA 1
ATOM 1114 C C . MET A 1 135 ? 11.755 26.897 23.988 1.00 37.00 137 MET A C 1
ATOM 1115 O O . MET A 1 135 ? 10.800 27.294 23.335 1.00 34.64 137 MET A O 1
ATOM 1120 N N . TYR A 1 136 ? 11.670 26.642 25.305 1.00 35.86 138 TYR A N 1
ATOM 1121 C CA . TYR A 1 136 ? 10.435 26.817 26.047 1.00 34.91 138 TYR A CA 1
ATOM 1122 C C . TYR A 1 136 ? 10.025 28.305 26.097 1.00 39.08 138 TYR A C 1
ATOM 1123 O O . TYR A 1 136 ? 8.839 28.607 25.964 1.00 38.92 138 TYR A O 1
ATOM 1132 N N . GLU A 1 137 ? 11.015 29.218 26.309 1.00 35.42 139 GLU A N 1
ATOM 1133 C CA . GLU A 1 137 ? 10.809 30.674 26.338 1.00 34.01 139 GLU A CA 1
ATOM 1134 C C . GLU A 1 137 ? 10.301 31.167 24.960 1.00 36.97 139 GLU A C 1
ATOM 1135 O O . GLU A 1 137 ? 9.498 32.101 24.893 1.00 36.32 139 GLU A O 1
ATOM 1141 N N . ILE A 1 138 ? 10.802 30.579 23.859 1.00 34.18 140 ILE A N 1
ATOM 1142 C CA . ILE A 1 138 ? 10.345 30.970 22.521 1.00 32.47 140 ILE A CA 1
ATOM 1143 C C . ILE A 1 138 ? 8.879 30.549 22.370 1.00 38.09 140 ILE A C 1
ATOM 1144 O O . ILE A 1 138 ? 8.072 31.328 21.896 1.00 38.05 140 ILE A O 1
ATOM 1149 N N . LEU A 1 139 ? 8.546 29.332 22.810 1.00 35.64 141 LEU A N 1
ATOM 1150 C CA . LEU A 1 139 ? 7.191 28.799 22.793 1.00 35.16 141 LEU A CA 1
ATOM 1151 C C . LEU A 1 139 ? 6.204 29.646 23.596 1.00 37.59 141 LEU A C 1
ATOM 1152 O O . LEU A 1 139 ? 5.023 29.702 23.222 1.00 35.13 141 LEU A O 1
ATOM 1157 N N . LYS A 1 140 ? 6.656 30.297 24.684 1.00 33.36 142 LYS A N 1
ATOM 1158 C CA . LYS A 1 140 ? 5.772 31.187 25.460 1.00 31.85 142 LYS A CA 1
ATOM 1159 C C . LYS A 1 140 ? 5.364 32.362 24.587 1.00 36.66 142 LYS A C 1
ATOM 1160 O O . LYS A 1 140 ? 4.175 32.732 24.585 1.00 35.64 142 LYS A O 1
ATOM 1166 N N . ALA A 1 141 ? 6.353 32.966 23.857 1.00 34.14 143 ALA A N 1
ATOM 1167 C CA . ALA A 1 141 ? 6.091 34.082 22.934 1.00 34.24 143 ALA A CA 1
ATOM 1168 C C . ALA A 1 141 ? 5.145 33.689 21.804 1.00 36.35 143 ALA A C 1
ATOM 1169 O O . ALA A 1 141 ? 4.261 34.479 21.451 1.00 36.30 143 ALA A O 1
ATOM 1171 N N . LEU A 1 142 ? 5.374 32.496 21.200 1.00 31.72 144 LEU A N 1
ATOM 1172 C CA . LEU A 1 142 ? 4.572 32.006 20.061 1.00 30.61 144 LEU A CA 1
ATOM 1173 C C . LEU A 1 142 ? 3.161 31.646 20.522 1.00 34.46 144 LEU A C 1
ATOM 1174 O O . LEU A 1 142 ? 2.221 31.942 19.805 1.00 33.97 144 LEU A O 1
ATOM 1179 N N . ASP A 1 143 ? 3.010 31.022 21.716 1.00 31.81 145 ASP A N 1
ATOM 1180 C CA . ASP A 1 143 ? 1.659 30.719 22.193 1.00 32.77 145 ASP A CA 1
ATOM 1181 C C . ASP A 1 143 ? 0.943 32.020 22.460 1.00 36.87 145 ASP A C 1
ATOM 1182 O O . ASP A 1 143 ? -0.217 32.137 22.100 1.00 35.51 145 ASP A O 1
ATOM 1187 N N . TYR A 1 144 ? 1.646 33.008 23.062 1.00 33.72 146 TYR A N 1
ATOM 1188 C CA . TYR A 1 144 ? 1.012 34.297 23.265 1.00 34.70 146 TYR A CA 1
ATOM 1189 C C . TYR A 1 144 ? 0.562 34.966 21.973 1.00 36.75 146 TYR A C 1
ATOM 1190 O O . TYR A 1 144 ? -0.592 35.366 21.904 1.00 34.96 146 TYR A O 1
ATOM 1199 N N . CYS A 1 145 ? 1.453 35.157 20.978 1.00 34.32 147 CYS A N 1
ATOM 1200 C CA . CYS A 1 145 ? 1.053 35.870 19.775 1.00 31.35 147 CYS A CA 1
ATOM 1201 C C . CYS A 1 145 ? 0.018 35.109 18.964 1.00 32.29 147 CYS A C 1
ATOM 1202 O O . CYS A 1 145 ? -0.952 35.723 18.511 1.00 30.08 147 CYS A O 1
ATOM 1205 N N . HIS A 1 146 ? 0.073 33.775 18.956 1.00 30.64 148 HIS A N 1
ATOM 1206 C CA . HIS A 1 146 ? -0.983 32.989 18.268 1.00 29.63 148 HIS A CA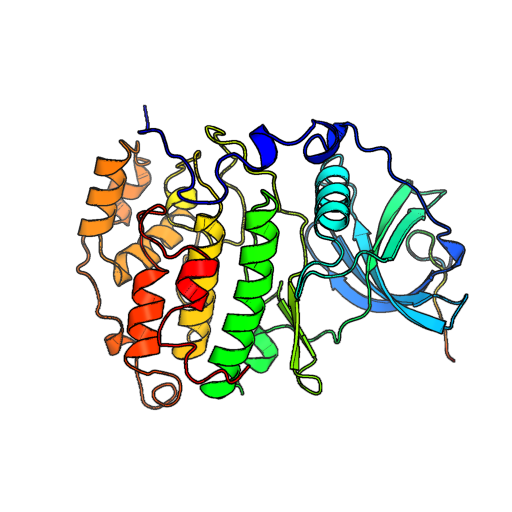 1
ATOM 1207 C C . HIS A 1 146 ? -2.339 33.116 18.987 1.00 34.73 148 HIS A C 1
ATOM 1208 O O . HIS A 1 146 ? -3.372 33.222 18.344 1.00 34.46 148 HIS A O 1
ATOM 1215 N N . SER A 1 147 ? -2.314 33.132 20.339 1.00 35.76 149 SER A N 1
ATOM 1216 C CA . SER A 1 147 ? -3.529 33.298 21.126 1.00 32.78 149 SER A CA 1
ATOM 1217 C C . SER A 1 147 ? -4.126 34.665 20.870 1.00 36.68 149 SER A C 1
ATOM 1218 O O . SER A 1 147 ? -5.320 34.861 21.106 1.00 36.74 149 SER A O 1
ATOM 1221 N N . MET A 1 148 ? -3.274 35.621 20.414 1.00 32.07 150 MET A N 1
ATOM 1222 C CA . MET A 1 148 ? -3.727 36.969 20.115 1.00 30.91 150 MET A CA 1
ATOM 1223 C C . MET A 1 148 ? -4.041 37.132 18.645 1.00 36.41 150 MET A C 1
ATOM 1224 O O . MET A 1 148 ? -4.199 38.259 18.195 1.00 37.29 150 MET A O 1
ATOM 1229 N N . GLY A 1 149 ? -4.139 36.014 17.918 1.00 32.50 151 GLY A N 1
ATOM 1230 C CA . GLY A 1 149 ? -4.546 36.003 16.505 1.00 33.45 151 GLY A CA 1
ATOM 1231 C C . GLY A 1 149 ? -3.466 36.460 15.553 1.00 38.67 151 GLY A C 1
ATOM 1232 O O . GLY A 1 149 ? -3.781 37.016 14.504 1.00 37.58 151 GLY A O 1
ATOM 1233 N N . ILE A 1 150 ? -2.177 36.285 15.939 1.00 36.24 152 ILE A N 1
ATOM 1234 C CA . ILE A 1 150 ? -1.065 36.776 15.115 1.00 34.70 152 ILE A CA 1
ATOM 1235 C C . ILE A 1 150 ? -0.073 35.671 14.796 1.00 36.69 152 ILE A C 1
ATOM 1236 O O . ILE A 1 150 ? 0.307 34.896 15.698 1.00 34.21 152 ILE A O 1
ATOM 1241 N N . MET A 1 151 ? 0.340 35.616 13.508 1.00 33.82 153 MET A N 1
ATOM 1242 C CA . MET A 1 151 ? 1.405 34.725 13.010 1.00 33.50 153 MET A CA 1
ATOM 1243 C C . MET A 1 151 ? 2.664 35.606 12.899 1.00 36.70 153 MET A C 1
ATOM 1244 O O . MET A 1 151 ? 2.571 36.685 12.303 1.00 34.17 153 MET A O 1
ATOM 1249 N N . HIS A 1 152 ? 3.837 35.178 13.465 1.00 34.24 154 HIS A N 1
ATOM 1250 C CA . HIS A 1 152 ? 5.074 35.968 13.348 1.00 32.79 154 HIS A CA 1
ATOM 1251 C C . HIS A 1 152 ? 5.587 35.921 11.884 1.00 35.54 154 HIS A C 1
ATOM 1252 O O . HIS A 1 152 ? 5.928 36.962 11.306 1.00 34.33 154 HIS A O 1
ATOM 1259 N N . ARG A 1 153 ? 5.587 34.716 11.284 1.00 30.57 155 ARG A N 1
ATOM 1260 C CA . ARG A 1 153 ? 6.014 34.443 9.896 1.00 31.78 155 ARG A CA 1
ATOM 1261 C C . ARG A 1 153 ? 7.476 34.712 9.612 1.00 37.42 155 ARG A C 1
ATOM 1262 O O . ARG A 1 153 ? 7.858 34.770 8.437 1.00 35.48 155 ARG A O 1
ATOM 1270 N N . ASP A 1 154 ? 8.301 34.864 10.648 1.00 35.37 156 ASP A N 1
ATOM 1271 C CA . ASP A 1 154 ? 9.747 35.073 10.423 1.00 37.13 156 ASP A CA 1
ATOM 1272 C C . ASP A 1 154 ? 10.550 34.555 11.576 1.00 40.65 156 ASP A C 1
ATOM 1273 O O . ASP A 1 154 ? 11.512 35.189 12.033 1.00 42.64 156 ASP A O 1
ATOM 1278 N N . VAL A 1 155 ? 10.173 33.357 12.046 1.00 36.25 157 VAL A N 1
ATOM 1279 C CA . VAL A 1 155 ? 10.908 32.739 13.169 1.00 36.74 157 VAL A CA 1
ATOM 1280 C C . VAL A 1 155 ? 12.245 32.219 12.653 1.00 39.04 157 VAL A C 1
ATOM 1281 O O . VAL A 1 155 ? 12.281 31.462 11.690 1.00 38.57 157 VAL A O 1
ATOM 1285 N N . LYS A 1 156 ? 13.343 32.693 13.249 1.00 37.12 158 LYS A N 1
ATOM 1286 C CA . LYS A 1 156 ? 14.720 32.366 12.887 1.00 36.00 158 LYS A CA 1
ATOM 1287 C C . LYS A 1 156 ? 15.651 32.845 13.999 1.00 39.79 158 LYS A C 1
ATOM 1288 O O . LYS A 1 156 ? 15.253 33.726 14.767 1.00 37.50 158 LYS A O 1
ATOM 1294 N N . PRO A 1 157 ? 16.896 32.290 14.125 1.00 41.07 159 PRO A N 1
ATOM 1295 C CA . PRO A 1 157 ? 17.796 32.698 15.239 1.00 40.66 159 PRO A CA 1
ATOM 1296 C C . PRO A 1 157 ? 18.071 34.197 15.351 1.00 43.84 159 PRO A C 1
ATOM 1297 O O . PRO A 1 157 ? 18.174 34.735 16.452 1.00 42.83 159 PRO A O 1
ATOM 1301 N N . HIS A 1 158 ? 18.148 34.871 14.216 1.00 42.28 160 HIS A N 1
ATOM 1302 C CA . HIS A 1 158 ? 18.354 36.313 14.107 1.00 44.67 160 HIS A CA 1
ATOM 1303 C C . HIS A 1 158 ? 17.227 37.122 14.784 1.00 42.86 160 HIS A C 1
ATOM 1304 O O . HIS A 1 158 ? 17.476 38.238 15.248 1.00 40.37 160 HIS A O 1
ATOM 1311 N N . ASN A 1 159 ? 16.000 36.546 14.858 1.00 35.79 161 ASN A N 1
ATOM 1312 C CA . ASN A 1 159 ? 14.859 37.240 15.430 1.00 34.46 161 ASN A CA 1
ATOM 1313 C C . ASN A 1 159 ? 14.585 36.880 16.891 1.00 36.97 161 ASN A C 1
ATOM 1314 O O . ASN A 1 159 ? 13.545 37.266 17.445 1.00 36.47 161 ASN A O 1
ATOM 1319 N N . VAL A 1 160 ? 15.567 36.257 17.528 1.00 35.70 162 VAL A N 1
ATOM 1320 C CA . VAL A 1 160 ? 15.540 35.904 18.944 1.00 36.97 162 VAL A CA 1
ATOM 1321 C C . VAL A 1 160 ? 16.735 36.574 19.602 1.00 41.61 162 VAL A C 1
ATOM 1322 O O . VAL A 1 160 ? 17.885 36.367 19.171 1.00 40.71 162 VAL A O 1
ATOM 1326 N N . MET A 1 161 ? 16.446 37.463 20.559 1.00 37.48 163 MET A N 1
ATOM 1327 C CA . MET A 1 161 ? 17.467 38.224 21.276 1.00 39.61 163 MET A CA 1
ATOM 1328 C C . MET A 1 161 ? 17.593 37.626 22.659 1.00 41.06 163 MET A C 1
ATOM 1329 O O . MET A 1 161 ? 16.592 37.407 23.315 1.00 39.69 163 MET A O 1
ATOM 1334 N N . ILE A 1 162 ? 18.799 37.285 23.077 1.00 40.70 164 ILE A N 1
ATOM 1335 C CA . ILE A 1 162 ? 18.981 36.663 24.396 1.00 41.16 164 ILE A CA 1
ATOM 1336 C C . ILE A 1 162 ? 19.987 37.417 25.210 1.00 44.68 164 ILE A C 1
ATOM 1337 O O . ILE A 1 162 ? 21.046 37.721 24.689 1.00 44.16 164 ILE A O 1
ATOM 1342 N N . ASP A 1 163 ? 19.689 37.681 26.491 1.00 41.36 165 ASP A N 1
ATOM 1343 C CA . ASP A 1 163 ? 20.689 38.216 27.422 1.00 41.77 165 ASP A CA 1
ATOM 1344 C C . ASP A 1 163 ? 20.956 36.993 28.321 1.00 42.01 165 ASP A C 1
ATOM 1345 O O . ASP A 1 163 ? 20.123 36.686 29.168 1.00 40.74 165 ASP A O 1
ATOM 1350 N N . HIS A 1 164 ? 22.045 36.225 28.035 1.00 37.71 166 HIS A N 1
ATOM 1351 C CA . HIS A 1 164 ? 22.370 34.960 28.719 1.00 37.13 166 HIS A CA 1
ATOM 1352 C C . HIS A 1 164 ? 22.655 35.123 30.218 1.00 40.98 166 HIS A C 1
ATOM 1353 O O . HIS A 1 164 ? 22.287 34.241 31.025 1.00 39.69 166 HIS A O 1
ATOM 1360 N N . GLU A 1 165 ? 23.333 36.238 30.612 1.00 39.74 167 GLU A N 1
ATOM 1361 C CA . GLU A 1 165 ? 23.599 36.509 32.051 1.00 39.35 167 GLU A CA 1
ATOM 1362 C C . GLU A 1 165 ? 22.302 36.630 32.834 1.00 45.61 167 GLU A C 1
ATOM 1363 O O . GLU A 1 165 ? 22.317 36.421 34.039 1.00 45.83 167 GLU A O 1
ATOM 1369 N N . HIS A 1 166 ? 21.181 36.990 32.175 1.00 43.30 168 HIS A N 1
ATOM 1370 C CA . HIS A 1 166 ? 19.896 37.104 32.881 1.00 43.66 168 HIS A CA 1
ATOM 1371 C C . HIS A 1 166 ? 18.908 36.054 32.438 1.00 47.06 168 HIS A C 1
ATOM 1372 O O . HIS A 1 166 ? 17.772 35.998 32.936 1.00 46.80 168 HIS A O 1
ATOM 1379 N N . ARG A 1 167 ? 19.371 35.169 31.538 1.00 45.22 169 ARG A N 1
ATOM 1380 C CA . ARG A 1 167 ? 18.608 34.106 30.872 1.00 44.56 169 ARG A CA 1
ATOM 1381 C C . ARG A 1 167 ? 17.236 34.651 30.420 1.00 47.32 169 ARG A C 1
ATOM 1382 O O . ARG A 1 167 ? 16.184 34.061 30.677 1.00 43.69 169 ARG A O 1
ATOM 1390 N N . LYS A 1 168 ? 17.293 35.839 29.781 1.00 43.30 170 LYS A N 1
ATOM 1391 C CA . LYS A 1 168 ? 16.178 36.665 29.351 1.00 42.48 170 LYS A CA 1
ATOM 1392 C C . LYS A 1 168 ? 16.103 36.637 27.801 1.00 42.92 170 LYS A C 1
ATOM 1393 O O . LYS A 1 168 ? 17.111 36.871 27.121 1.00 43.37 170 LYS A O 1
ATOM 1399 N N . LEU A 1 169 ? 14.942 36.346 27.264 1.00 37.62 171 LEU A N 1
ATOM 1400 C CA . LEU A 1 169 ? 14.770 36.204 25.812 1.00 36.76 171 LEU A CA 1
ATOM 1401 C C . LEU A 1 169 ? 13.638 37.070 25.289 1.00 39.46 171 LEU A C 1
ATOM 1402 O O . LEU A 1 169 ? 12.620 37.216 25.956 1.00 39.16 171 LEU A O 1
ATOM 1407 N N . ARG A 1 170 ? 13.778 37.580 24.057 1.00 36.09 172 ARG A N 1
ATOM 1408 C CA . ARG A 1 170 ? 12.721 38.360 23.402 1.00 33.72 172 ARG A CA 1
ATOM 1409 C C . ARG A 1 170 ? 12.614 37.951 21.969 1.00 36.13 172 ARG A C 1
ATOM 1410 O O . ARG A 1 170 ? 13.632 37.767 21.292 1.00 37.56 172 ARG A O 1
ATOM 1418 N N . LEU A 1 171 ? 11.384 37.803 21.510 1.00 32.63 173 LEU A N 1
ATOM 1419 C CA . LEU A 1 171 ? 11.092 37.534 20.093 1.00 32.86 173 LEU A CA 1
ATOM 1420 C C . LEU A 1 171 ? 10.843 38.907 19.471 1.00 36.14 173 LEU A C 1
ATOM 1421 O O . LEU A 1 171 ? 9.981 39.665 19.948 1.00 36.01 173 LEU A O 1
ATOM 1426 N N . ILE A 1 172 ? 11.640 39.234 18.445 1.00 34.50 174 ILE A N 1
ATOM 1427 C CA . ILE A 1 172 ? 11.686 40.536 17.792 1.00 33.42 174 ILE A CA 1
ATOM 1428 C C . ILE A 1 172 ? 11.277 40.456 16.346 1.00 39.69 174 ILE A C 1
ATOM 1429 O O . ILE A 1 172 ? 10.966 39.374 15.849 1.00 37.65 174 ILE A O 1
ATOM 1434 N N . ASP A 1 173 ? 11.373 41.610 15.664 1.00 39.75 175 ASP A N 1
ATOM 1435 C CA . ASP A 1 173 ? 11.136 41.859 14.256 1.00 40.17 175 ASP A CA 1
ATOM 1436 C C . ASP A 1 173 ? 9.772 41.357 13.812 1.00 41.33 175 ASP A C 1
ATOM 1437 O O . ASP A 1 173 ? 9.636 40.321 13.166 1.00 41.07 175 ASP A O 1
ATOM 1442 N N . TRP A 1 174 ? 8.762 42.121 14.156 1.00 38.86 176 TRP A N 1
ATOM 1443 C CA . TRP A 1 174 ? 7.368 41.772 13.829 1.00 38.25 176 TRP A CA 1
ATOM 1444 C C . TRP A 1 174 ? 6.929 42.379 12.491 1.00 41.88 176 TRP A C 1
ATOM 1445 O O . TRP A 1 174 ? 5.736 42.540 12.240 1.00 41.65 176 TRP A O 1
ATOM 1456 N N . GLY A 1 175 ? 7.915 42.716 11.660 1.00 39.73 177 GLY A N 1
ATOM 1457 C CA . GLY A 1 175 ? 7.733 43.317 10.343 1.00 39.73 177 GLY A CA 1
ATOM 1458 C C . GLY A 1 175 ? 7.076 42.422 9.313 1.00 42.00 177 GLY A C 1
ATOM 1459 O O . GLY A 1 175 ? 6.486 42.936 8.369 1.00 41.46 177 GLY A O 1
ATOM 1460 N N . LEU A 1 176 ? 7.187 41.084 9.458 1.00 38.65 178 LEU A N 1
ATOM 1461 C CA . LEU A 1 176 ? 6.496 40.134 8.559 1.00 38.42 178 LEU A CA 1
ATOM 1462 C C . LEU A 1 176 ? 5.228 39.538 9.177 1.00 41.55 178 LEU A C 1
ATOM 1463 O O . LEU A 1 176 ? 4.532 38.762 8.532 1.00 38.94 178 LEU A O 1
ATOM 1468 N N . ALA A 1 177 ? 4.945 39.886 10.446 1.00 38.92 179 ALA A N 1
ATOM 1469 C CA . ALA A 1 177 ? 3.787 39.375 11.169 1.00 35.58 179 ALA A CA 1
ATOM 1470 C C . ALA A 1 177 ? 2.460 39.772 10.541 1.00 38.04 179 ALA A C 1
ATOM 1471 O O . ALA A 1 177 ? 2.360 40.844 9.945 1.00 36.13 179 ALA A O 1
ATOM 1473 N N . GLU A 1 178 ? 1.428 38.929 10.714 1.00 34.79 180 GLU A N 1
ATOM 1474 C CA . GLU A 1 178 ? 0.128 39.188 10.136 1.00 34.29 180 GLU A CA 1
ATOM 1475 C C . GLU A 1 178 ? -1.012 38.579 10.998 1.00 37.92 180 GLU A C 1
ATOM 1476 O O . GLU A 1 178 ? -0.799 37.627 11.758 1.00 36.66 180 GLU A O 1
ATOM 1482 N N . PHE A 1 179 ? -2.211 39.158 10.874 1.00 37.03 181 PHE A N 1
ATOM 1483 C CA . PHE A 1 179 ? -3.445 38.746 11.550 1.00 34.88 181 PHE A CA 1
ATOM 1484 C C . PHE A 1 179 ? -4.026 37.511 10.877 1.00 38.25 181 PHE A C 1
ATOM 1485 O O . PHE A 1 179 ? -4.207 37.507 9.675 1.00 39.83 181 PHE A O 1
ATOM 1493 N N . TYR A 1 180 ? -4.312 36.476 11.652 1.00 35.55 182 TYR A N 1
ATOM 1494 C CA . TYR A 1 180 ? -4.931 35.248 11.168 1.00 36.48 182 TYR A CA 1
ATOM 1495 C C . TYR A 1 180 ? -6.477 35.397 11.024 1.00 39.36 182 TYR A C 1
ATOM 1496 O O . TYR A 1 180 ? -7.177 35.662 11.999 1.00 37.38 182 TYR A O 1
ATOM 1505 N N . HIS A 1 181 ? -6.975 35.246 9.778 1.00 36.99 183 HIS A N 1
ATOM 1506 C CA . HIS A 1 181 ? -8.400 35.307 9.452 1.00 38.81 183 HIS A CA 1
ATOM 1507 C C . HIS A 1 181 ? -8.705 33.973 8.793 1.00 41.18 183 HIS A C 1
ATOM 1508 O O . HIS A 1 181 ? -8.122 33.671 7.773 1.00 39.16 183 HIS A O 1
ATOM 1515 N N . PRO A 1 182 ? -9.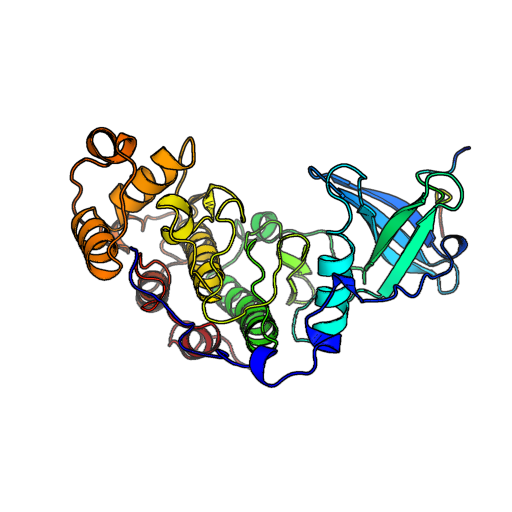459 33.078 9.443 1.00 37.73 184 PRO A N 1
ATOM 1516 C CA . PRO A 1 182 ? -9.663 31.748 8.851 1.00 38.29 184 PRO A CA 1
ATOM 1517 C C . PRO A 1 182 ? -10.252 31.826 7.439 1.00 42.86 184 PRO A C 1
ATOM 1518 O O . PRO A 1 182 ? -11.174 32.598 7.219 1.00 41.07 184 PRO A O 1
ATOM 1522 N N . GLY A 1 183 ? -9.625 31.132 6.498 1.00 39.88 185 GLY A N 1
ATOM 1523 C CA . GLY A 1 183 ? -10.004 31.144 5.092 1.00 39.97 185 GLY A CA 1
ATOM 1524 C C . GLY A 1 183 ? -9.129 32.031 4.226 1.00 41.92 185 GLY A C 1
ATOM 1525 O O . GLY A 1 183 ? -9.215 31.953 2.995 1.00 40.78 185 GLY A O 1
ATOM 1526 N N . GLN A 1 184 ? -8.293 32.905 4.842 1.00 40.83 186 GLN A N 1
ATOM 1527 C CA . GLN A 1 184 ? -7.440 33.811 4.039 1.00 42.07 186 GLN A CA 1
ATOM 1528 C C . GLN A 1 184 ? -6.375 33.097 3.205 1.00 43.89 186 GLN A C 1
ATOM 1529 O O . GLN A 1 184 ? -5.678 32.224 3.713 1.00 41.93 186 GLN A O 1
ATOM 1535 N N . GLU A 1 185 ? -6.228 33.495 1.933 1.00 40.08 187 GLU A N 1
ATOM 1536 C CA . GLU A 1 185 ? -5.182 32.957 1.094 1.00 40.12 187 GLU A CA 1
ATOM 1537 C C . GLU A 1 185 ? -4.096 34.012 1.193 1.00 45.33 187 GLU A C 1
ATOM 1538 O O . GLU A 1 185 ? -4.255 35.106 0.637 1.00 47.36 187 GLU A O 1
ATOM 1544 N N . TYR A 1 186 ? -3.036 33.728 1.978 1.00 39.90 188 TYR A N 1
ATOM 1545 C CA . TYR A 1 186 ? -1.961 34.651 2.201 1.00 39.63 188 TYR A CA 1
ATOM 1546 C C . TYR A 1 186 ? -0.895 34.593 1.122 1.00 47.74 188 TYR A C 1
ATOM 1547 O O . TYR A 1 186 ? -0.813 33.619 0.386 1.00 48.54 188 TYR A O 1
ATOM 1556 N N . ASN A 1 187 ? -0.051 35.623 1.067 1.00 47.63 189 ASN A N 1
ATOM 1557 C CA . ASN A 1 187 ? 1.136 35.667 0.207 1.00 49.37 189 ASN A CA 1
ATOM 1558 C C . ASN A 1 187 ? 2.143 34.660 0.814 1.00 50.40 189 ASN A C 1
ATOM 1559 O O . ASN A 1 187 ? 2.415 34.686 2.020 1.00 48.06 189 ASN A O 1
ATOM 1564 N N . VAL A 1 188 ? 2.684 33.775 -0.026 1.00 45.11 190 VAL A N 1
ATOM 1565 C CA . VAL A 1 188 ? 3.650 32.778 0.433 1.00 42.01 190 VAL A CA 1
ATOM 1566 C C . VAL A 1 188 ? 5.082 33.310 0.489 1.00 45.26 190 VAL A C 1
ATOM 1567 O O . VAL A 1 188 ? 5.965 32.588 0.943 1.00 46.10 190 VAL A O 1
ATOM 1571 N N . ARG A 1 189 ? 5.325 34.551 0.017 1.00 43.28 191 ARG A N 1
ATOM 1572 C CA . ARG A 1 189 ? 6.661 35.153 -0.006 1.00 43.18 191 ARG A CA 1
ATOM 1573 C C . ARG A 1 189 ? 6.932 35.803 1.358 1.00 47.73 191 ARG A C 1
ATOM 1574 O O . ARG A 1 189 ? 6.959 37.031 1.505 1.00 49.17 191 ARG A O 1
ATOM 1582 N N . VAL A 1 190 ? 7.085 34.953 2.366 1.00 41.53 192 VAL A N 1
ATOM 1583 C CA . VAL A 1 190 ? 7.315 35.351 3.770 1.00 41.03 192 VAL A CA 1
ATOM 1584 C C . VAL A 1 190 ? 8.396 34.454 4.341 1.00 45.43 192 VAL A C 1
ATOM 1585 O O . VAL A 1 190 ? 8.741 33.470 3.687 1.00 44.52 192 VAL A O 1
ATOM 1589 N N . ALA A 1 191 ? 8.900 34.859 5.513 1.00 42.04 193 ALA A N 1
ATOM 1590 C CA . ALA A 1 191 ? 9.929 34.135 6.291 1.00 40.11 193 ALA A CA 1
ATOM 1591 C C . ALA A 1 191 ? 11.273 34.225 5.566 1.00 46.44 193 ALA A C 1
ATOM 1592 O O . ALA A 1 191 ? 11.303 34.757 4.441 1.00 47.43 193 ALA A O 1
ATOM 1594 N N A SER A 1 192 ? 12.231 33.427 6.021 0.50 42.90 194 SER A N 1
ATOM 1595 N N B SER A 1 192 ? 12.255 33.457 6.061 0.50 44.06 194 SER A N 1
ATOM 1596 C CA A SER A 1 192 ? 13.539 33.424 5.399 0.50 41.52 194 SER A CA 1
ATOM 1597 C CA B SER A 1 192 ? 13.579 33.389 5.454 0.50 43.34 194 SER A CA 1
ATOM 1598 C C A SER A 1 192 ? 13.729 32.050 4.778 0.50 43.79 194 SER A C 1
ATOM 1599 C C B SER A 1 192 ? 13.667 32.036 4.750 0.50 44.64 194 SER A C 1
ATOM 1600 O O A SER A 1 192 ? 13.320 31.071 5.393 0.50 41.73 194 SER A O 1
ATOM 1601 O O B SER A 1 192 ? 13.173 31.053 5.302 0.50 42.72 194 SER A O 1
ATOM 1606 N N . ARG A 1 193 ? 14.271 31.979 3.540 1.00 41.90 195 ARG A N 1
ATOM 1607 C CA . ARG A 1 193 ? 14.433 30.735 2.731 1.00 41.29 195 ARG A CA 1
ATOM 1608 C C . ARG A 1 193 ? 14.617 29.431 3.531 1.00 43.43 195 ARG A C 1
ATOM 1609 O O . ARG A 1 193 ? 13.819 28.496 3.391 1.00 42.34 195 ARG A O 1
ATOM 1617 N N . TYR A 1 194 ? 15.613 29.424 4.441 1.00 37.80 196 TYR A N 1
ATOM 1618 C CA . TYR A 1 194 ? 15.959 28.213 5.164 1.00 36.63 196 TYR A CA 1
ATOM 1619 C C . TYR A 1 194 ? 14.919 27.787 6.199 1.00 39.68 196 TYR A C 1
ATOM 1620 O O . TYR A 1 194 ? 14.855 26.609 6.542 1.00 40.72 196 TYR A O 1
ATOM 1629 N N . PHE A 1 195 ? 14.040 28.713 6.587 1.00 35.55 197 PHE A N 1
ATOM 1630 C CA . PHE A 1 195 ? 12.984 28.530 7.597 1.00 35.96 197 PHE A CA 1
ATOM 1631 C C . PHE A 1 195 ? 11.533 28.458 7.007 1.00 41.56 197 PHE A C 1
ATOM 1632 O O . PHE A 1 195 ? 10.533 28.313 7.758 1.00 40.92 197 PHE A O 1
ATOM 1640 N N . LYS A 1 196 ? 11.424 28.509 5.659 1.00 39.13 198 LYS A N 1
ATOM 1641 C CA . LYS A 1 196 ? 10.094 28.440 5.008 1.00 37.43 198 LYS A CA 1
ATOM 1642 C C . LYS A 1 196 ? 9.505 27.045 5.128 1.00 41.74 198 LYS A C 1
ATOM 1643 O O . LYS A 1 196 ? 10.184 26.071 4.809 1.00 41.47 198 LYS A O 1
ATOM 1649 N N . GLY A 1 197 ? 8.239 26.960 5.540 1.00 37.88 199 GLY A N 1
ATOM 1650 C CA . GLY A 1 197 ? 7.527 25.693 5.630 1.00 36.38 199 GLY A CA 1
ATOM 1651 C C . GLY A 1 197 ? 7.186 25.134 4.249 1.00 40.01 199 GLY A C 1
ATOM 1652 O O . GLY A 1 197 ? 7.096 25.888 3.272 1.00 36.98 199 GLY A O 1
ATOM 1653 N N . PRO A 1 198 ? 6.959 23.801 4.148 1.00 38.51 200 PRO A N 1
ATOM 1654 C CA . PRO A 1 198 ? 6.558 23.208 2.868 1.00 40.81 200 PRO A CA 1
ATOM 1655 C C . PRO A 1 198 ? 5.355 23.914 2.198 1.00 46.87 200 PRO A C 1
ATOM 1656 O O . PRO A 1 198 ? 5.303 24.002 0.974 1.00 47.18 200 PRO A O 1
ATOM 1660 N N . GLU A 1 199 ? 4.410 24.445 2.997 1.00 42.67 201 GLU A N 1
ATOM 1661 C CA . GLU A 1 199 ? 3.199 25.152 2.504 1.00 41.21 201 GLU A CA 1
ATOM 1662 C C . GLU A 1 199 ? 3.576 26.365 1.623 1.00 43.48 201 GLU A C 1
ATOM 1663 O O . GLU A 1 199 ? 2.977 26.569 0.569 1.00 42.97 201 GLU A O 1
ATOM 1669 N N . LEU A 1 200 ? 4.617 27.126 2.040 1.00 40.35 202 LEU A N 1
ATOM 1670 C CA . LEU A 1 200 ? 5.145 28.274 1.299 1.00 41.22 202 LEU A CA 1
ATOM 1671 C C . LEU A 1 200 ? 5.767 27.829 -0.001 1.00 46.74 202 LEU A C 1
ATOM 1672 O O . LEU A 1 200 ? 5.533 28.436 -1.035 1.00 47.46 202 LEU A O 1
ATOM 1677 N N . LEU A 1 201 ? 6.494 26.726 0.050 1.00 43.96 203 LEU A N 1
ATOM 1678 C CA . LEU A 1 201 ? 7.249 26.175 -1.061 1.00 45.40 203 LEU A CA 1
ATOM 1679 C C . LEU A 1 201 ? 6.375 25.594 -2.143 1.00 47.03 203 LEU A C 1
ATOM 1680 O O . LEU A 1 201 ? 6.752 25.694 -3.317 1.00 45.25 203 LEU A O 1
ATOM 1685 N N . VAL A 1 202 ? 5.207 25.044 -1.780 1.00 44.50 204 VAL A N 1
ATOM 1686 C CA . VAL A 1 202 ? 4.263 24.487 -2.772 1.00 45.76 204 VAL A CA 1
ATOM 1687 C C . VAL A 1 202 ? 3.168 25.506 -3.140 1.00 51.77 204 VAL A C 1
ATOM 1688 O O . VAL A 1 202 ? 2.226 25.180 -3.889 1.00 51.59 204 VAL A O 1
ATOM 1692 N N . ASP A 1 203 ? 3.292 26.750 -2.612 1.00 48.33 205 ASP A N 1
ATOM 1693 C CA . ASP A 1 203 ? 2.310 27.832 -2.838 1.00 49.37 205 ASP A CA 1
ATOM 1694 C C . ASP A 1 203 ? 0.917 27.453 -2.334 1.00 50.90 205 ASP A C 1
ATOM 1695 O O . ASP A 1 203 ? -0.077 27.599 -3.057 1.00 49.71 205 ASP A O 1
ATOM 1700 N N . TYR A 1 204 ? 0.849 26.909 -1.113 1.00 46.59 206 TYR A N 1
ATOM 1701 C CA . TYR A 1 204 ? -0.407 26.618 -0.431 1.00 45.19 206 TYR A CA 1
ATOM 1702 C C . TYR A 1 204 ? -0.688 27.876 0.427 1.00 47.23 206 TYR A C 1
ATOM 1703 O O . TYR A 1 204 ? -0.017 28.124 1.421 1.00 45.26 206 TYR A O 1
ATOM 1712 N N . GLN A 1 205 ? -1.624 28.714 -0.030 1.00 43.13 207 GLN A N 1
ATOM 1713 C CA . GLN A 1 205 ? -1.803 30.026 0.569 1.00 42.54 207 GLN A CA 1
ATOM 1714 C C . GLN A 1 205 ? -2.623 30.088 1.856 1.00 41.17 207 GLN A C 1
ATOM 1715 O O . GLN A 1 205 ? -2.545 31.096 2.562 1.00 38.24 207 GLN A O 1
ATOM 1721 N N . MET A 1 206 ? -3.427 29.047 2.132 1.00 37.99 208 MET A N 1
ATOM 1722 C CA . MET A 1 206 ? -4.329 29.037 3.313 1.00 36.93 208 MET A CA 1
ATOM 1723 C C . MET A 1 206 ? -3.674 28.451 4.581 1.00 41.42 208 MET A C 1
ATOM 1724 O O . MET A 1 206 ? -4.255 27.627 5.316 1.00 38.93 208 MET A O 1
ATOM 1729 N N . TYR A 1 207 ? -2.464 28.956 4.848 1.00 41.98 209 TYR A N 1
ATOM 1730 C CA . TYR A 1 207 ? -1.651 28.574 5.987 1.00 40.13 209 TYR A CA 1
ATOM 1731 C C . TYR A 1 207 ? -2.045 29.331 7.245 1.00 39.26 209 TYR A C 1
ATOM 1732 O O . TYR A 1 207 ? -2.905 30.218 7.227 1.00 38.12 209 TYR A O 1
ATOM 1741 N N . ASP A 1 208 ? -1.434 28.963 8.366 1.00 37.06 210 ASP A N 1
ATOM 1742 C CA . ASP A 1 208 ? -1.802 29.565 9.636 1.00 35.36 210 ASP A CA 1
ATOM 1743 C C . ASP A 1 208 ? -0.604 29.611 10.590 1.00 37.54 210 ASP A C 1
ATOM 1744 O O . ASP A 1 208 ? 0.556 29.581 10.171 1.00 37.78 210 ASP A O 1
ATOM 1749 N N . TYR A 1 209 ? -0.894 29.718 11.875 1.00 33.93 211 TYR A N 1
ATOM 1750 C CA . TYR A 1 209 ? 0.089 29.751 12.954 1.00 33.58 211 TYR A CA 1
ATOM 1751 C C . TYR A 1 209 ? 1.150 28.649 12.869 1.00 36.66 211 TYR A C 1
ATOM 1752 O O . TYR A 1 209 ? 2.281 28.843 13.326 1.00 36.28 211 TYR A O 1
ATOM 1761 N N . SER A 1 210 ? 0.727 27.446 12.447 1.00 33.34 212 SER A N 1
ATOM 1762 C CA . SER A 1 210 ? 1.574 26.254 12.323 1.00 35.07 212 SER A CA 1
ATOM 1763 C C . SER A 1 210 ? 2.812 26.470 11.428 1.00 40.49 212 SER A C 1
ATOM 1764 O O . SER A 1 210 ? 3.777 25.705 11.518 1.00 40.07 212 SER A O 1
ATOM 1767 N N . LEU A 1 211 ? 2.811 27.550 10.592 1.00 37.41 213 LEU A N 1
ATOM 1768 C CA . LEU A 1 211 ? 3.966 27.943 9.767 1.00 36.35 213 LEU A CA 1
ATOM 1769 C C . LEU A 1 211 ? 5.167 28.243 10.720 1.00 37.54 213 LEU A C 1
ATOM 1770 O O . LEU A 1 211 ? 6.287 27.744 10.521 1.00 35.30 213 LEU A O 1
ATOM 1775 N N . ASP A 1 212 ? 4.888 28.999 11.807 1.00 35.59 214 ASP A N 1
ATOM 1776 C CA . ASP A 1 212 ? 5.861 29.324 12.840 1.00 34.50 214 ASP A CA 1
ATOM 1777 C C . ASP A 1 212 ? 6.409 28.081 13.528 1.00 39.43 214 ASP A C 1
ATOM 1778 O O . ASP A 1 212 ? 7.556 28.099 13.977 1.00 37.07 214 ASP A O 1
ATOM 1783 N N . MET A 1 213 ? 5.620 26.990 13.573 1.00 34.64 215 MET A N 1
ATOM 1784 C CA . MET A 1 213 ? 6.087 25.776 14.266 1.00 34.16 215 MET A CA 1
ATOM 1785 C C . MET A 1 213 ? 7.074 24.997 13.404 1.00 36.84 215 MET A C 1
ATOM 1786 O O . MET A 1 213 ? 7.970 24.345 13.945 1.00 35.60 215 MET A O 1
ATOM 1791 N N . TRP A 1 214 ? 6.940 25.118 12.063 1.00 36.40 216 TRP A N 1
ATOM 1792 C CA . TRP A 1 214 ? 7.892 24.533 11.129 1.00 36.31 216 TRP A CA 1
ATOM 1793 C C . TRP A 1 214 ? 9.251 25.256 11.315 1.00 38.48 216 TRP A C 1
ATOM 1794 O O . TRP A 1 214 ? 10.282 24.603 11.518 1.00 36.97 216 TRP A O 1
ATOM 1805 N N . SER A 1 215 ? 9.236 26.612 11.265 1.00 35.80 217 SER A N 1
ATOM 1806 C CA . SER A 1 215 ? 10.418 27.474 11.438 1.00 35.98 217 SER A CA 1
ATOM 1807 C C . SER A 1 215 ? 11.135 27.166 12.739 1.00 39.74 217 SER A C 1
ATOM 1808 O O . SER A 1 215 ? 12.362 27.137 12.789 1.00 39.19 217 SER A O 1
ATOM 1811 N N . LEU A 1 216 ? 10.364 26.895 13.773 1.00 33.56 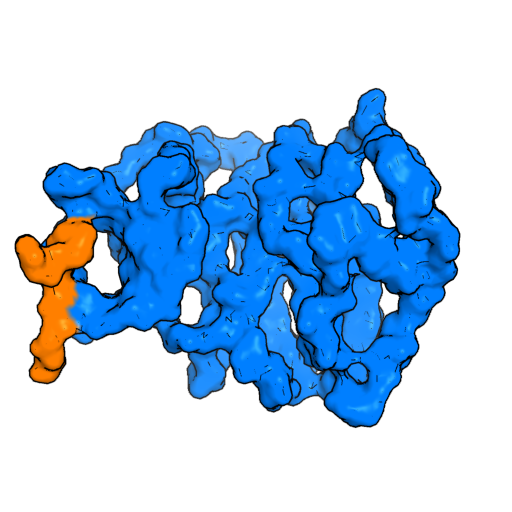218 LEU A N 1
ATOM 1812 C CA . LEU A 1 216 ? 10.891 26.552 15.107 1.00 33.31 218 LEU A CA 1
ATOM 1813 C C . LEU A 1 216 ? 11.590 25.188 15.104 1.00 37.22 218 LEU A C 1
ATOM 1814 O O . LEU A 1 216 ? 12.646 25.054 15.717 1.00 36.61 218 LEU A O 1
ATOM 1819 N N . GLY A 1 217 ? 11.020 24.219 14.378 1.00 35.85 219 GLY A N 1
ATOM 1820 C CA . GLY A 1 217 ? 11.598 22.896 14.191 1.00 37.41 219 GLY A CA 1
ATOM 1821 C C . GLY A 1 217 ? 12.917 23.002 13.452 1.00 41.54 219 GLY A C 1
ATOM 1822 O O . GLY A 1 217 ? 13.900 22.341 13.822 1.00 43.21 219 GLY A O 1
ATOM 1823 N N . CYS A 1 218 ? 12.981 23.898 12.444 1.00 37.22 220 CYS A N 1
ATOM 1824 C CA . CYS A 1 218 ? 14.220 24.171 11.675 1.00 36.82 220 CYS A CA 1
ATOM 1825 C C . CYS A 1 218 ? 15.353 24.651 12.589 1.00 42.52 220 CYS A C 1
ATOM 1826 O O . CYS A 1 218 ? 16.495 24.191 12.476 1.00 42.96 220 CYS A O 1
ATOM 1829 N N . MET A 1 219 ? 15.019 25.557 13.524 1.00 42.04 221 MET A N 1
ATOM 1830 C CA . MET A 1 219 ? 15.948 26.066 14.552 1.00 42.42 221 MET A CA 1
ATOM 1831 C C . MET A 1 219 ? 16.352 24.958 15.498 1.00 43.49 221 MET A C 1
ATOM 1832 O O . MET A 1 219 ? 17.543 24.866 15.805 1.00 41.33 221 MET A O 1
ATOM 1837 N N . LEU A 1 220 ? 15.379 24.131 15.993 1.00 39.36 222 LEU A N 1
ATOM 1838 C CA . LEU A 1 220 ? 15.724 23.028 16.904 1.00 38.92 222 LEU A CA 1
ATOM 1839 C C . LEU A 1 220 ? 16.727 22.038 16.264 1.00 44.17 222 LEU A C 1
ATOM 1840 O O . LEU A 1 220 ? 17.685 21.602 16.917 1.00 43.20 222 LEU A O 1
ATOM 1845 N N . ALA A 1 221 ? 16.466 21.669 15.002 1.00 40.71 223 ALA A N 1
ATOM 1846 C CA . ALA A 1 221 ? 17.303 20.752 14.229 1.00 40.44 223 ALA A CA 1
ATOM 1847 C C . ALA A 1 221 ? 18.699 21.308 14.146 1.00 44.11 223 ALA A C 1
ATOM 1848 O O . ALA A 1 221 ? 19.648 20.583 14.406 1.00 45.08 223 ALA A O 1
ATOM 1850 N N . SER A 1 222 ? 18.814 22.608 13.850 1.00 41.45 224 SER A N 1
ATOM 1851 C CA . SER A 1 222 ? 20.085 23.315 13.699 1.00 43.24 224 SER A CA 1
ATOM 1852 C C . SER A 1 222 ? 20.874 23.327 15.021 1.00 45.99 224 SER A C 1
ATOM 1853 O O . SER A 1 222 ? 22.078 23.082 15.035 1.00 43.77 224 SER A O 1
ATOM 1856 N N . MET A 1 223 ? 20.174 23.514 16.117 1.00 41.87 225 MET A N 1
ATOM 1857 C CA . MET A 1 223 ? 20.783 23.549 17.437 1.00 44.09 225 MET A CA 1
ATOM 1858 C C . MET A 1 223 ? 21.210 22.180 17.959 1.00 48.49 225 MET A C 1
ATOM 1859 O O . MET A 1 223 ? 22.358 22.042 18.392 1.00 48.58 225 MET A O 1
ATOM 1864 N N . ILE A 1 224 ? 20.297 21.175 17.948 1.00 42.75 226 ILE A N 1
ATOM 1865 C CA . ILE A 1 224 ? 20.637 19.850 18.499 1.00 42.28 226 ILE A CA 1
ATOM 1866 C C . ILE A 1 224 ? 21.660 19.099 17.616 1.00 45.66 226 ILE A C 1
ATOM 1867 O O . ILE A 1 224 ? 22.437 18.310 18.153 1.00 44.31 226 ILE A O 1
ATOM 1872 N N . PHE A 1 225 ? 21.670 19.338 16.281 1.00 43.89 227 PHE A N 1
ATOM 1873 C CA . PHE A 1 225 ? 22.620 18.628 15.422 1.00 43.73 227 PHE A CA 1
ATOM 1874 C C . PHE A 1 225 ? 23.847 19.409 15.023 1.00 48.98 227 PHE A C 1
ATOM 1875 O O . PHE A 1 225 ? 24.722 18.840 14.355 1.00 49.92 227 PHE A O 1
ATOM 1883 N N . ARG A 1 226 ? 23.903 20.709 15.368 1.00 45.11 228 ARG A N 1
ATOM 1884 C CA . ARG A 1 226 ? 25.015 21.602 14.990 1.00 46.28 228 ARG A CA 1
ATOM 1885 C C . ARG A 1 226 ? 25.193 21.675 13.451 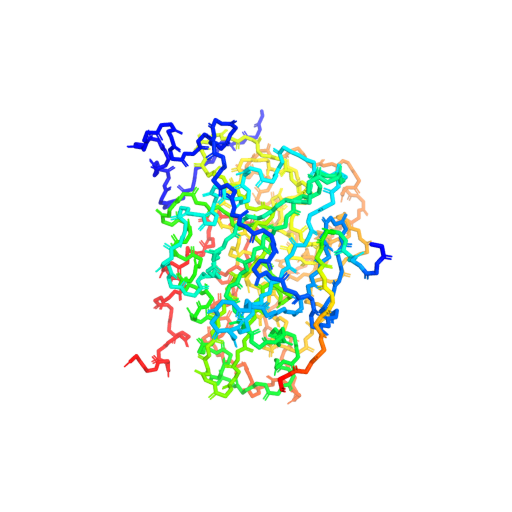1.00 51.06 228 ARG A C 1
ATOM 1886 O O . ARG A 1 226 ? 26.308 21.594 12.923 1.00 49.22 228 ARG A O 1
ATOM 1894 N N . LYS A 1 227 ? 24.072 21.798 12.739 1.00 47.07 229 LYS A N 1
ATOM 1895 C CA . LYS A 1 227 ? 24.061 21.920 11.282 1.00 47.25 229 LYS A CA 1
ATOM 1896 C C . LYS A 1 227 ? 23.330 23.236 10.972 1.00 51.59 229 LYS A C 1
ATOM 1897 O O . LYS A 1 227 ? 22.111 23.326 11.168 1.00 50.93 229 LYS A O 1
ATOM 1903 N N . GLU A 1 228 ? 24.082 24.271 10.551 1.00 48.03 230 GLU A N 1
ATOM 1904 C CA . GLU A 1 228 ? 23.548 25.612 10.257 1.00 48.55 230 GLU A CA 1
ATOM 1905 C C . GLU A 1 228 ? 23.626 26.015 8.776 1.00 51.50 230 GLU A C 1
ATOM 1906 O O . GLU A 1 228 ? 24.723 26.286 8.267 1.00 52.54 230 GLU A O 1
ATOM 1912 N N . PRO A 1 229 ? 22.492 26.172 8.081 1.00 47.03 231 PRO A N 1
ATOM 1913 C CA . PRO A 1 229 ? 21.122 25.821 8.503 1.00 44.95 231 PRO A CA 1
ATOM 1914 C C . PRO A 1 229 ? 20.878 24.311 8.301 1.00 47.64 231 PRO A C 1
ATOM 1915 O O . PRO A 1 229 ? 21.601 23.663 7.547 1.00 47.44 231 PRO A O 1
ATOM 1919 N N . PHE A 1 230 ? 19.818 23.773 8.890 1.00 43.29 232 PHE A N 1
ATOM 1920 C CA . PHE A 1 230 ? 19.470 22.364 8.727 1.00 42.62 232 PHE A CA 1
ATOM 1921 C C . PHE A 1 230 ? 19.075 21.987 7.286 1.00 44.40 232 PHE A C 1
ATOM 1922 O O . PHE A 1 230 ? 19.531 20.948 6.802 1.00 44.70 232 PHE A O 1
ATOM 1930 N N . PHE A 1 231 ? 18.205 22.795 6.623 1.00 41.75 233 PHE A N 1
ATOM 1931 C CA . PHE A 1 231 ? 17.781 22.596 5.231 1.00 40.05 233 PHE A CA 1
ATOM 1932 C C . PHE A 1 231 ? 18.414 23.749 4.409 1.00 44.97 233 PHE A C 1
ATOM 1933 O O . PHE A 1 231 ? 17.934 24.882 4.452 1.00 44.91 233 PHE A O 1
ATOM 1941 N N . HIS A 1 232 ? 19.520 23.467 3.693 1.00 44.16 234 HIS A N 1
ATOM 1942 C CA . HIS A 1 232 ? 20.286 24.468 2.930 1.00 44.10 234 HIS A CA 1
ATOM 1943 C C . HIS A 1 232 ? 19.973 24.494 1.422 1.00 47.77 234 HIS A C 1
ATOM 1944 O O . HIS A 1 232 ? 20.848 24.140 0.648 1.00 44.69 234 HIS A O 1
ATOM 1951 N N . GLY A 1 233 ? 18.780 24.936 1.005 1.00 45.39 235 GLY A N 1
ATOM 1952 C CA . GLY A 1 233 ? 18.436 24.981 -0.422 1.00 46.57 235 GLY A CA 1
ATOM 1953 C C . GLY A 1 233 ? 19.050 26.132 -1.197 1.00 51.04 235 GLY A C 1
ATOM 1954 O O . GLY A 1 233 ? 19.221 27.210 -0.639 1.00 49.58 235 GLY A O 1
ATOM 1955 N N . HIS A 1 234 ? 19.305 25.972 -2.496 1.00 51.11 236 HIS A N 1
ATOM 1956 C CA . HIS A 1 234 ? 19.895 27.105 -3.222 1.00 52.75 236 HIS A CA 1
ATOM 1957 C C . HIS A 1 234 ? 18.852 28.133 -3.696 1.00 53.71 236 HIS A C 1
ATOM 1958 O O . HIS A 1 234 ? 19.237 29.216 -4.129 1.00 53.27 236 HIS A O 1
ATOM 1965 N N . ASP A 1 235 ? 17.541 27.821 -3.562 1.00 48.77 237 ASP A N 1
ATOM 1966 C CA . ASP A 1 235 ? 16.403 28.666 -3.977 1.00 49.33 237 ASP A CA 1
ATOM 1967 C C . ASP A 1 235 ? 15.149 28.058 -3.366 1.00 49.14 237 ASP A C 1
ATOM 1968 O O . ASP A 1 235 ? 15.271 27.038 -2.682 1.00 46.41 237 ASP A O 1
ATOM 1973 N N . ASN A 1 236 ? 13.944 28.640 -3.593 1.00 49.20 238 ASN A N 1
ATOM 1974 C CA . ASN A 1 236 ? 12.715 28.082 -2.991 1.00 46.89 238 ASN A CA 1
ATOM 1975 C C . ASN A 1 236 ? 12.384 26.666 -3.493 1.00 49.39 238 ASN A C 1
ATOM 1976 O O . ASN A 1 236 ? 11.865 25.843 -2.729 1.00 47.10 238 ASN A O 1
ATOM 1981 N N . TYR A 1 237 ? 12.749 26.378 -4.759 1.00 47.31 239 TYR A N 1
ATOM 1982 C CA . TYR A 1 237 ? 12.511 25.080 -5.375 1.00 47.97 239 TYR A CA 1
ATOM 1983 C C . TYR A 1 237 ? 13.370 23.981 -4.735 1.00 51.57 239 TYR A C 1
ATOM 1984 O O . TYR A 1 237 ? 12.820 23.007 -4.212 1.00 49.74 239 TYR A O 1
ATOM 1993 N N . ASP A 1 238 ? 14.692 24.220 -4.649 1.00 49.12 240 ASP A N 1
ATOM 1994 C CA . ASP A 1 238 ? 15.685 23.330 -4.079 1.00 47.67 240 ASP A CA 1
ATOM 1995 C C . ASP A 1 238 ? 15.504 23.175 -2.592 1.00 48.26 240 ASP A C 1
ATOM 1996 O O . ASP A 1 238 ? 15.900 22.143 -2.052 1.00 49.00 240 ASP A O 1
ATOM 2001 N N . GLN A 1 239 ? 14.995 24.224 -1.911 1.00 42.84 241 GLN A N 1
ATOM 2002 C CA . GLN A 1 239 ? 14.651 24.190 -0.497 1.00 40.24 241 GLN A CA 1
ATOM 2003 C C . GLN A 1 239 ? 13.684 23.007 -0.221 1.00 44.01 241 GLN A C 1
ATOM 2004 O O . GLN A 1 239 ? 13.887 22.271 0.744 1.00 43.31 241 GLN A O 1
ATOM 2010 N N . LEU A 1 240 ? 12.640 22.825 -1.067 1.00 42.14 242 LEU A N 1
ATOM 2011 C CA . LEU A 1 240 ? 11.720 21.703 -0.922 1.00 41.64 242 LEU A CA 1
ATOM 2012 C C . LEU A 1 240 ? 12.430 20.386 -1.253 1.00 45.79 242 LEU A C 1
ATOM 2013 O O . LEU A 1 240 ? 12.183 19.387 -0.586 1.00 45.99 242 LEU A O 1
ATOM 2018 N N . VAL A 1 241 ? 13.363 20.390 -2.233 1.00 44.01 243 VAL A N 1
ATOM 2019 C CA . VAL A 1 241 ? 14.143 19.186 -2.518 1.00 44.73 243 VAL A CA 1
ATOM 2020 C C . VAL A 1 241 ? 14.955 18.779 -1.252 1.00 46.74 243 VAL A C 1
ATOM 2021 O O . VAL A 1 241 ? 14.996 17.595 -0.930 1.00 46.26 243 VAL A O 1
ATOM 2025 N N . ARG A 1 242 ? 15.584 19.759 -0.550 1.00 44.54 244 ARG A N 1
ATOM 2026 C CA . ARG A 1 242 ? 16.382 19.522 0.665 1.00 44.08 244 ARG A CA 1
ATOM 2027 C C . ARG A 1 242 ? 15.505 18.959 1.781 1.00 49.24 244 ARG A C 1
ATOM 2028 O O . ARG A 1 242 ? 15.961 18.115 2.554 1.00 50.22 244 ARG A O 1
ATOM 2036 N N . ILE A 1 243 ? 14.240 19.420 1.867 1.00 44.53 245 ILE A N 1
ATOM 2037 C CA . ILE A 1 243 ? 13.320 18.903 2.871 1.00 43.58 245 ILE A CA 1
ATOM 2038 C C . ILE A 1 243 ? 12.979 17.448 2.493 1.00 49.48 245 ILE A C 1
ATOM 2039 O O . ILE A 1 243 ? 13.022 16.561 3.356 1.00 48.94 245 ILE A O 1
ATOM 2044 N N . ALA A 1 244 ? 12.710 17.217 1.186 1.00 46.97 246 ALA A N 1
ATOM 2045 C CA . ALA A 1 244 ? 12.316 15.923 0.614 1.00 48.42 246 ALA A CA 1
ATOM 2046 C C . ALA A 1 244 ? 13.362 14.855 0.834 1.00 53.19 246 ALA A C 1
ATOM 2047 O O . ALA A 1 244 ? 13.007 13.721 1.117 1.00 53.42 246 ALA A O 1
ATOM 2049 N N . LYS A 1 245 ? 14.649 15.229 0.774 1.00 50.59 247 LYS A N 1
ATOM 2050 C CA . LYS A 1 245 ? 15.770 14.320 1.010 1.00 51.72 247 LYS A CA 1
ATOM 2051 C C . LYS A 1 245 ? 15.890 13.856 2.467 1.00 55.68 247 LYS A C 1
ATOM 2052 O O . LYS A 1 245 ? 16.648 12.921 2.727 1.00 57.33 247 LYS A O 1
ATOM 2058 N N . VAL A 1 246 ? 15.131 14.476 3.406 1.00 51.55 248 VAL A N 1
ATOM 2059 C CA . VAL A 1 246 ? 15.130 14.122 4.837 1.00 49.64 248 VAL A CA 1
ATOM 2060 C C . VAL A 1 246 ? 13.786 13.464 5.240 1.00 54.34 248 VAL A C 1
ATOM 2061 O O . VAL A 1 246 ? 13.773 12.330 5.731 1.00 55.00 248 VAL A O 1
ATOM 2065 N N . LEU A 1 247 ? 12.670 14.197 5.069 1.00 49.14 249 LEU A N 1
ATOM 2066 C CA . LEU A 1 247 ? 11.318 13.694 5.377 1.00 48.33 249 LEU A CA 1
ATOM 2067 C C . LEU A 1 247 ? 10.838 12.633 4.383 1.00 52.99 249 LEU A C 1
ATOM 2068 O O . LEU A 1 247 ? 9.988 11.809 4.731 1.00 52.18 249 LEU A O 1
ATOM 2073 N N . GLY A 1 248 ? 11.376 12.664 3.162 1.00 50.90 250 GLY A N 1
ATOM 2074 C CA . GLY A 1 248 ? 10.993 11.722 2.116 1.00 52.47 250 GLY A CA 1
ATOM 2075 C C . GLY A 1 248 ? 9.905 12.246 1.193 1.00 56.72 250 GLY A C 1
ATOM 2076 O O . GLY A 1 248 ? 9.076 13.069 1.595 1.00 53.17 250 GLY A O 1
ATOM 2077 N N . THR A 1 249 ? 9.905 11.761 -0.066 1.00 55.97 251 THR A N 1
ATOM 2078 C CA . THR A 1 249 ? 8.958 12.201 -1.090 1.00 55.52 251 THR A CA 1
ATOM 2079 C C . THR A 1 249 ? 7.559 11.606 -0.891 1.00 59.83 251 THR A C 1
ATOM 2080 O O . THR A 1 249 ? 6.581 12.291 -1.195 1.00 59.58 251 THR A O 1
ATOM 2084 N N . GLU A 1 250 ? 7.446 10.375 -0.341 1.00 57.47 252 GLU A N 1
ATOM 2085 C CA . GLU A 1 250 ? 6.142 9.711 -0.111 1.00 58.17 252 GLU A CA 1
ATOM 2086 C C . GLU A 1 250 ? 5.154 10.584 0.685 1.00 60.63 252 GLU A C 1
ATOM 2087 O O . GLU A 1 250 ? 3.998 10.764 0.274 1.00 60.14 252 GLU A O 1
ATOM 2093 N N . ASP A 1 251 ? 5.618 11.107 1.830 1.00 56.70 253 ASP A N 1
ATOM 2094 C CA . ASP A 1 251 ? 4.816 11.966 2.689 1.00 54.82 253 ASP A CA 1
ATOM 2095 C C . ASP A 1 251 ? 4.548 13.332 2.050 1.00 56.54 253 ASP A C 1
ATOM 2096 O O . ASP A 1 251 ? 3.542 13.956 2.359 1.00 55.02 253 ASP A O 1
ATOM 2101 N N . LEU A 1 252 ? 5.423 13.775 1.136 1.00 52.64 254 LEU A N 1
ATOM 2102 C CA . LEU A 1 252 ? 5.266 15.032 0.404 1.00 50.97 254 LEU A CA 1
ATOM 2103 C C . LEU A 1 252 ? 4.091 14.904 -0.548 1.00 55.41 254 LEU A C 1
ATOM 2104 O O . LEU A 1 252 ? 3.237 15.778 -0.568 1.00 54.37 254 LEU A O 1
ATOM 2109 N N . TYR A 1 253 ? 4.045 13.811 -1.316 1.00 53.55 255 TYR A N 1
ATOM 2110 C CA . TYR A 1 253 ? 2.996 13.535 -2.280 1.00 54.63 255 TYR A CA 1
ATOM 2111 C C . TYR A 1 253 ? 1.672 13.200 -1.635 1.00 60.96 255 TYR A C 1
ATOM 2112 O O . TYR A 1 253 ? 0.631 13.493 -2.228 1.00 60.80 255 TYR A O 1
ATOM 2121 N N . ASP A 1 254 ? 1.704 12.651 -0.389 1.00 58.02 256 ASP A N 1
ATOM 2122 C CA . ASP A 1 254 ? 0.507 12.376 0.415 1.00 56.97 256 ASP A CA 1
ATOM 2123 C C . ASP A 1 254 ? -0.065 13.731 0.841 1.00 55.69 256 ASP A C 1
ATOM 2124 O O . ASP A 1 254 ? -1.269 13.934 0.735 1.00 52.76 256 ASP A O 1
ATOM 2129 N N . TYR A 1 255 ? 0.824 14.675 1.261 1.00 51.91 257 TYR A N 1
ATOM 2130 C CA . TYR A 1 255 ? 0.467 16.051 1.639 1.00 49.60 257 TYR A CA 1
ATOM 2131 C C . TYR A 1 255 ? -0.233 16.794 0.485 1.00 52.35 257 TYR A C 1
ATOM 2132 O O . TYR A 1 255 ? -1.292 17.362 0.690 1.00 48.71 257 TYR A O 1
ATOM 2141 N N . ILE A 1 256 ? 0.382 16.793 -0.713 1.00 51.48 258 ILE A N 1
ATOM 2142 C CA . ILE A 1 256 ? -0.114 17.433 -1.934 1.00 52.69 258 ILE A CA 1
ATOM 2143 C C . ILE A 1 256 ? -1.464 16.846 -2.338 1.00 60.19 258 ILE A C 1
ATOM 2144 O O . ILE A 1 256 ? -2.359 17.585 -2.768 1.00 59.21 258 ILE A O 1
ATOM 2149 N N . ASP A 1 257 ? -1.600 15.515 -2.188 1.00 60.09 259 ASP A N 1
ATOM 2150 C CA . ASP A 1 257 ? -2.803 14.732 -2.496 1.00 61.18 259 ASP A CA 1
ATOM 2151 C C . ASP A 1 257 ? -3.921 15.155 -1.544 1.00 61.04 259 ASP A C 1
ATOM 2152 O O . ASP A 1 257 ? -5.047 15.418 -1.987 1.00 60.29 259 ASP A O 1
ATOM 2157 N N . LYS A 1 258 ? -3.599 15.225 -0.224 1.00 55.81 260 LYS A N 1
ATOM 2158 C CA . LYS A 1 258 ? -4.539 15.580 0.840 1.00 52.88 260 LYS A CA 1
ATOM 2159 C C . LYS A 1 258 ? -5.145 16.958 0.619 1.00 52.48 260 LYS A C 1
ATOM 2160 O O . LYS A 1 258 ? -6.347 17.096 0.658 1.00 48.91 260 LYS A O 1
ATOM 2166 N N . TYR A 1 259 ? -4.311 17.964 0.343 1.00 51.31 261 TYR A N 1
ATOM 2167 C CA . TYR A 1 259 ? -4.784 19.339 0.138 1.00 49.98 261 TYR A CA 1
ATOM 2168 C C . TYR A 1 259 ? -5.083 19.714 -1.332 1.00 56.69 261 TYR A C 1
ATOM 2169 O O . TYR A 1 259 ? -5.291 20.896 -1.621 1.00 56.55 261 TYR A O 1
ATOM 2178 N N . ASN A 1 260 ? -5.135 18.717 -2.247 1.00 54.82 262 ASN A N 1
ATOM 2179 C CA . ASN A 1 260 ? -5.382 18.938 -3.676 1.00 56.17 262 ASN A CA 1
ATOM 2180 C C . ASN A 1 260 ? -4.507 20.079 -4.228 1.00 59.57 262 ASN A C 1
ATOM 2181 O O . ASN A 1 260 ? -5.008 21.023 -4.849 1.00 60.08 262 ASN A O 1
ATOM 2186 N N . ILE A 1 261 ? -3.200 20.016 -3.916 1.00 55.46 263 ILE A N 1
ATOM 2187 C CA . ILE A 1 261 ? -2.218 21.029 -4.306 1.00 55.27 263 ILE A CA 1
ATOM 2188 C C . ILE A 1 261 ? -1.806 20.858 -5.772 1.00 63.60 263 ILE A C 1
ATOM 2189 O O . ILE A 1 261 ? -1.539 19.738 -6.211 1.00 64.75 263 ILE A O 1
ATOM 2194 N N . GLU A 1 262 ? -1.756 21.972 -6.522 1.00 62.06 264 GLU A N 1
ATOM 2195 C CA . GLU A 1 262 ? -1.314 21.965 -7.913 1.00 64.53 264 GLU A CA 1
ATOM 2196 C C . GLU A 1 262 ? 0.196 22.183 -7.838 1.00 66.35 264 GLU A C 1
ATOM 2197 O O . GLU A 1 262 ? 0.649 23.300 -7.583 1.00 64.81 264 GLU A O 1
ATOM 2203 N N . LEU A 1 263 ? 0.964 21.097 -7.978 1.00 62.57 265 LEU A N 1
ATOM 2204 C CA . LEU A 1 263 ? 2.417 21.167 -7.888 1.00 61.97 265 LEU A CA 1
ATOM 2205 C C . LEU A 1 263 ? 3.018 21.709 -9.159 1.00 68.08 265 LEU A C 1
ATOM 2206 O O . LEU A 1 263 ? 2.762 21.196 -10.261 1.00 68.80 265 LEU A O 1
ATOM 2211 N N . ASP A 1 264 ? 3.798 22.789 -8.998 1.00 64.51 266 ASP A N 1
ATOM 2212 C CA . ASP A 1 264 ? 4.520 23.477 -10.078 1.00 64.79 266 ASP A CA 1
ATOM 2213 C C . ASP A 1 264 ? 5.254 22.437 -10.929 1.00 68.38 266 ASP A C 1
ATOM 2214 O O . ASP A 1 264 ? 5.961 21.590 -10.363 1.00 65.24 266 ASP A O 1
ATOM 2219 N N . PRO A 1 265 ? 5.130 22.505 -12.280 1.00 68.16 267 PRO A N 1
ATOM 2220 C CA . PRO A 1 265 ? 5.815 21.521 -13.142 1.00 69.64 267 PRO A CA 1
ATOM 2221 C C . PRO A 1 265 ? 7.319 21.367 -12.944 1.00 72.81 267 PRO A C 1
ATOM 2222 O O . PRO A 1 265 ? 7.825 20.286 -13.230 1.00 73.81 267 PRO A O 1
ATOM 2226 N N . ARG A 1 266 ? 8.029 22.419 -12.452 1.00 67.18 268 ARG A N 1
ATOM 2227 C CA . ARG A 1 266 ? 9.485 22.391 -12.203 1.00 65.67 268 ARG A CA 1
ATOM 2228 C C . ARG A 1 266 ? 9.822 21.264 -11.224 1.00 63.92 268 ARG A C 1
ATOM 2229 O O . ARG A 1 266 ? 10.859 20.635 -11.340 1.00 62.86 268 ARG A O 1
ATOM 2237 N N . PHE A 1 267 ? 8.930 21.002 -10.267 1.00 57.41 269 PHE A N 1
ATOM 2238 C CA . PHE A 1 267 ? 9.136 19.994 -9.237 1.00 55.35 269 PHE A CA 1
ATOM 2239 C C . PHE A 1 267 ? 9.175 18.555 -9.744 1.00 62.07 269 PHE A C 1
ATOM 2240 O O . PHE A 1 267 ? 9.829 17.729 -9.111 1.00 62.02 269 PHE A O 1
ATOM 2248 N N . ASN A 1 268 ? 8.484 18.258 -10.853 1.00 62.20 270 ASN A N 1
ATOM 2249 C CA . ASN A 1 268 ? 8.417 16.921 -11.446 1.00 65.10 270 ASN A CA 1
ATOM 2250 C C . ASN A 1 268 ? 9.835 16.329 -11.677 1.00 72.74 270 ASN A C 1
ATOM 2251 O O . ASN A 1 268 ? 10.107 15.198 -11.261 1.00 73.28 270 ASN A O 1
ATOM 2256 N N . ASP A 1 269 ? 10.752 17.137 -12.226 1.00 70.83 271 ASP A N 1
ATOM 2257 C CA . ASP A 1 269 ? 12.129 16.646 -12.531 1.00 71.75 271 ASP A CA 1
ATOM 2258 C C . ASP A 1 269 ? 13.187 16.959 -11.453 1.00 73.40 271 ASP A C 1
ATOM 2259 O O . ASP A 1 269 ? 14.292 16.406 -11.583 1.00 75.96 271 ASP A O 1
ATOM 2264 N N . ILE A 1 270 ? 12.903 17.785 -10.437 1.00 64.70 272 ILE A N 1
ATOM 2265 C CA . ILE A 1 270 ? 13.931 18.081 -9.421 1.00 60.43 272 ILE A CA 1
ATOM 2266 C C . ILE A 1 270 ? 13.697 17.383 -8.061 1.00 64.41 272 ILE A C 1
ATOM 2267 O O . ILE A 1 270 ? 14.676 17.129 -7.342 1.00 64.00 272 ILE A O 1
ATOM 2272 N N . LEU A 1 271 ? 12.430 17.123 -7.721 1.00 59.49 273 LEU A N 1
ATOM 2273 C CA . LEU A 1 271 ? 12.036 16.476 -6.436 1.00 58.09 273 LEU A CA 1
ATOM 2274 C C . LEU A 1 271 ? 12.558 15.034 -6.355 1.00 62.50 273 LEU A C 1
ATOM 2275 O O . LEU A 1 271 ? 13.040 14.635 -5.282 1.00 60.29 273 LEU A O 1
ATOM 2280 N N . GLY A 1 272 ? 12.464 14.294 -7.461 1.00 64.72 274 GLY A N 1
ATOM 2281 C CA . GLY A 1 272 ? 12.885 12.903 -7.567 1.00 67.11 274 GLY A CA 1
ATOM 2282 C C . GLY A 1 272 ? 12.157 11.966 -6.622 1.00 71.81 274 GLY A C 1
ATOM 2283 O O . GLY A 1 272 ? 10.978 12.170 -6.324 1.00 70.48 274 GLY A O 1
ATOM 2284 N N . ARG A 1 273 ? 12.864 10.909 -6.213 1.00 70.73 275 ARG A N 1
ATOM 2285 C CA . ARG A 1 273 ? 12.340 9.914 -5.242 1.00 70.83 275 ARG A CA 1
ATOM 2286 C C . ARG A 1 273 ? 13.371 9.739 -4.120 1.00 72.76 275 ARG A C 1
ATOM 2287 O O . ARG A 1 273 ? 14.527 9.402 -4.427 1.00 72.50 275 ARG A O 1
ATOM 2295 N N . HIS A 1 274 ? 12.943 9.932 -2.871 1.00 67.64 276 HIS A N 1
ATOM 2296 C CA . HIS A 1 274 ? 13.798 9.796 -1.687 1.00 67.09 276 HIS A CA 1
ATOM 2297 C C . HIS A 1 274 ? 13.032 9.178 -0.527 1.00 71.14 276 HIS A C 1
ATOM 2298 O O . HIS A 1 274 ? 11.896 9.568 -0.246 1.00 67.58 276 HIS A O 1
ATOM 2305 N N . SER A 1 275 ? 13.672 8.218 0.155 1.00 71.06 277 SER A N 1
ATOM 2306 C CA . SER A 1 275 ? 13.114 7.539 1.330 1.00 71.10 277 SER A CA 1
ATOM 2307 C C . SER A 1 275 ? 13.258 8.459 2.543 1.00 72.01 277 SER A C 1
ATOM 2308 O O . SER A 1 275 ? 14.041 9.407 2.490 1.00 70.77 277 SER A O 1
ATOM 2311 N N . ARG A 1 276 ? 12.508 8.196 3.624 1.00 67.73 278 ARG A N 1
ATOM 2312 C CA . ARG A 1 276 ? 12.599 9.011 4.832 1.00 65.93 278 ARG A CA 1
ATOM 2313 C C . ARG A 1 276 ? 13.877 8.656 5.603 1.00 69.56 278 ARG A C 1
ATOM 2314 O O . ARG A 1 276 ? 14.132 7.476 5.861 1.00 71.21 278 ARG A O 1
ATOM 2322 N N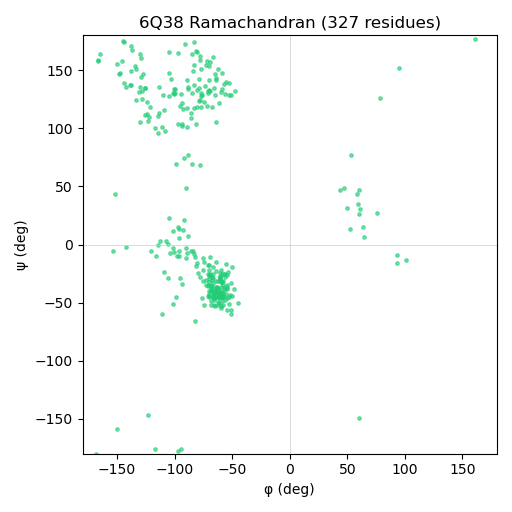 . LYS A 1 277 ? 14.683 9.671 5.951 1.00 63.37 279 LYS A N 1
ATOM 2323 C CA . LYS A 1 277 ? 15.909 9.443 6.712 1.00 62.80 279 LYS A CA 1
ATOM 2324 C C . LYS A 1 277 ? 15.615 9.667 8.185 1.00 64.36 279 LYS A C 1
ATOM 2325 O O . LYS A 1 277 ? 15.168 10.758 8.557 1.00 61.97 279 LYS A O 1
ATOM 2331 N N . ARG A 1 278 ? 15.812 8.611 9.014 1.00 61.79 280 ARG A N 1
ATOM 2332 C CA . ARG A 1 278 ? 15.592 8.622 10.471 1.00 60.45 280 ARG A CA 1
ATOM 2333 C C . ARG A 1 278 ? 16.405 9.734 11.111 1.00 62.36 280 ARG A C 1
ATOM 2334 O O . ARG A 1 278 ? 17.542 9.971 10.686 1.00 61.89 280 ARG A O 1
ATOM 2342 N N . TRP A 1 279 ? 15.816 10.437 12.105 1.00 57.90 281 TRP A N 1
ATOM 2343 C CA . TRP A 1 279 ? 16.459 11.554 12.805 1.00 56.39 281 TRP A CA 1
ATOM 2344 C C . TRP A 1 279 ? 17.808 11.191 13.401 1.00 62.86 281 TRP A C 1
ATOM 2345 O O . TRP A 1 279 ? 18.726 12.012 13.346 1.00 63.34 281 TRP A O 1
ATOM 2356 N N . GLU A 1 280 ? 17.943 9.947 13.920 1.00 60.87 282 GLU A N 1
ATOM 2357 C CA . GLU A 1 280 ? 19.171 9.391 14.525 1.00 61.33 282 GLU A CA 1
ATOM 2358 C C . GLU A 1 280 ? 20.389 9.433 13.601 1.00 62.77 282 GLU A C 1
ATOM 2359 O O . GLU A 1 280 ? 21.511 9.482 14.089 1.00 62.80 282 GLU A O 1
ATOM 2365 N N . ARG A 1 281 ? 20.169 9.442 12.276 1.00 58.76 283 ARG A N 1
ATOM 2366 C CA . ARG A 1 281 ? 21.217 9.507 11.256 1.00 58.16 283 ARG A CA 1
ATOM 2367 C C . ARG A 1 281 ? 21.980 10.841 11.268 1.00 57.84 283 ARG A C 1
ATOM 2368 O O . ARG A 1 281 ? 23.093 10.914 10.753 1.00 56.03 283 ARG A O 1
ATOM 2376 N N . PHE A 1 282 ? 21.392 11.885 11.867 1.00 52.42 284 PHE A N 1
ATOM 2377 C CA . PHE A 1 282 ? 22.056 13.188 11.987 1.00 51.47 284 PHE A CA 1
ATOM 2378 C C . PHE A 1 282 ? 22.892 13.323 13.284 1.00 54.73 284 PHE A C 1
ATOM 2379 O O . PHE A 1 282 ? 23.525 14.355 13.488 1.00 54.07 284 PHE A O 1
ATOM 2387 N N . VAL A 1 283 ? 22.864 12.296 14.149 1.00 52.64 285 VAL A N 1
ATOM 2388 C CA . VAL A 1 283 ? 23.598 12.240 15.424 1.00 53.68 285 VAL A CA 1
ATOM 2389 C C . VAL A 1 283 ? 25.031 11.735 15.196 1.00 60.16 285 VAL A C 1
ATOM 2390 O O . VAL A 1 283 ? 25.225 10.713 14.531 1.00 62.54 285 VAL A O 1
ATOM 2394 N N . HIS A 1 284 ? 26.025 12.466 15.739 1.00 56.75 286 HIS A N 1
ATOM 2395 C CA . HIS A 1 284 ? 27.465 12.144 15.699 1.00 58.23 286 HIS A CA 1
ATOM 2396 C C . HIS A 1 284 ? 28.167 12.578 17.007 1.00 60.58 286 HIS A C 1
ATOM 2397 O O . HIS A 1 284 ? 27.532 13.197 17.864 1.00 57.95 286 HIS A O 1
ATOM 2404 N N . SER A 1 285 ? 29.466 12.257 17.154 1.00 59.60 287 SER A N 1
ATOM 2405 C CA . SER A 1 285 ? 30.273 12.562 18.348 1.00 59.80 287 SER A CA 1
ATOM 2406 C C . SER A 1 285 ? 30.191 14.035 18.816 1.00 62.84 287 SER A C 1
ATOM 2407 O O . SER A 1 285 ? 30.045 14.284 20.007 1.00 63.13 287 SER A O 1
ATOM 2410 N N . GLU A 1 286 ? 30.264 14.992 17.882 1.00 58.51 288 GLU A N 1
ATOM 2411 C CA . GLU A 1 286 ? 30.212 16.421 18.197 1.00 56.56 288 GLU A CA 1
ATOM 2412 C C . GLU A 1 286 ? 28.844 16.933 18.664 1.00 57.60 288 GLU A C 1
ATOM 2413 O O . GLU A 1 286 ? 28.800 18.006 19.270 1.00 57.57 288 GLU A O 1
ATOM 2419 N N . ASN A 1 287 ? 27.741 16.195 18.417 1.00 52.12 289 ASN A N 1
ATOM 2420 C CA . ASN A 1 287 ? 26.416 16.686 18.836 1.00 50.72 289 ASN A CA 1
ATOM 2421 C C . ASN A 1 287 ? 25.574 15.729 19.725 1.00 53.05 289 ASN A C 1
ATOM 2422 O O . ASN A 1 287 ? 24.492 16.129 20.146 1.00 50.26 289 ASN A O 1
ATOM 2427 N N A GLN A 1 288 ? 26.054 14.488 19.986 0.50 51.57 290 GLN A N 1
ATOM 2428 N N B GLN A 1 288 ? 26.066 14.495 19.987 0.50 51.81 290 GLN A N 1
ATOM 2429 C CA A GLN A 1 288 ? 25.322 13.461 20.756 0.50 51.86 290 GLN A CA 1
ATOM 2430 C CA B GLN A 1 288 ? 25.406 13.437 20.781 0.50 52.30 290 GLN A CA 1
ATOM 2431 C C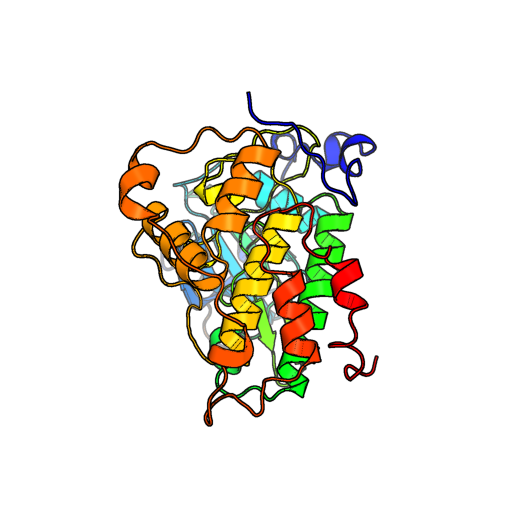 A GLN A 1 288 ? 24.950 13.882 22.195 0.50 55.24 290 GLN A C 1
ATOM 2432 C C B GLN A 1 288 ? 24.936 13.913 22.170 0.50 55.46 290 GLN A C 1
ATOM 2433 O O A GLN A 1 288 ? 23.994 13.337 22.753 0.50 55.25 290 GLN A O 1
ATOM 2434 O O B GLN A 1 288 ? 23.904 13.448 22.664 0.50 55.45 290 GLN A O 1
ATOM 2445 N N . HIS A 1 289 ? 25.674 14.858 22.773 1.00 51.69 291 HIS A N 1
ATOM 2446 C CA . HIS A 1 289 ? 25.381 15.398 24.115 1.00 50.53 291 HIS A CA 1
ATOM 2447 C C . HIS A 1 289 ? 24.121 16.316 24.125 1.00 52.08 291 HIS A C 1
ATOM 2448 O O . HIS A 1 289 ? 23.532 16.547 25.191 1.00 51.85 291 HIS A O 1
ATOM 2455 N N . LEU A 1 290 ? 23.714 16.812 22.942 1.00 46.83 292 LEU A N 1
ATOM 2456 C CA . LEU A 1 290 ? 22.545 17.690 22.756 1.00 45.57 292 LEU A CA 1
ATOM 2457 C C . LEU A 1 290 ? 21.299 16.918 22.296 1.00 49.69 292 LEU A C 1
ATOM 2458 O O . LEU A 1 290 ? 20.199 17.482 22.218 1.00 47.01 292 LEU A O 1
ATOM 2463 N N . VAL A 1 291 ? 21.484 15.647 21.936 1.00 47.73 293 VAL A N 1
ATOM 2464 C CA . VAL A 1 291 ? 20.401 14.806 21.443 1.00 47.16 293 VAL A CA 1
ATOM 2465 C C . VAL A 1 291 ? 19.936 13.841 22.535 1.00 52.11 293 VAL A C 1
ATOM 2466 O O . VAL A 1 291 ? 20.740 13.337 23.321 1.00 52.78 293 VAL A O 1
ATOM 2470 N N . SER A 1 292 ? 18.623 13.609 22.571 1.00 47.75 294 SER A N 1
ATOM 2471 C CA . SER A 1 292 ? 17.936 12.684 23.464 1.00 47.96 294 SER A CA 1
ATOM 2472 C C . SER A 1 292 ? 16.739 12.071 22.713 1.00 52.33 294 SER A C 1
ATOM 2473 O O . SER A 1 292 ? 16.260 12.692 21.756 1.00 51.20 294 SER A O 1
ATOM 2476 N N . PRO A 1 293 ? 16.204 10.892 23.114 1.00 50.51 295 PRO A N 1
ATOM 2477 C CA . PRO A 1 293 ? 15.012 10.363 22.422 1.00 51.28 295 PRO A CA 1
ATOM 2478 C C . PRO A 1 293 ? 13.780 11.304 22.497 1.00 53.32 295 PRO A C 1
ATOM 2479 O O . PRO A 1 293 ? 12.900 11.225 21.635 1.00 54.03 295 PRO A O 1
ATOM 2483 N N . GLU A 1 294 ? 13.744 12.217 23.502 1.00 47.28 296 GLU A N 1
ATOM 2484 C CA . GLU A 1 294 ? 12.681 13.220 23.672 1.00 44.53 296 GLU A CA 1
ATOM 2485 C C . GLU A 1 294 ? 12.891 14.340 22.656 1.00 46.38 296 GLU A C 1
ATOM 2486 O O . GLU A 1 294 ? 11.937 14.737 22.003 1.00 46.14 296 GLU A O 1
ATOM 2492 N N . ALA A 1 295 ? 14.144 14.839 22.505 1.00 42.56 297 ALA A N 1
ATOM 2493 C CA . ALA A 1 295 ? 14.507 15.883 21.539 1.00 39.63 297 ALA A CA 1
ATOM 2494 C C . ALA A 1 295 ? 14.090 15.457 20.137 1.00 44.38 297 ALA A C 1
ATOM 2495 O O . ALA A 1 295 ? 13.546 16.257 19.377 1.00 42.45 297 ALA A O 1
ATOM 2497 N N . LEU A 1 296 ? 14.330 14.185 19.819 1.00 45.42 298 LEU A N 1
ATOM 2498 C CA . LEU A 1 296 ? 14.037 13.591 18.515 1.00 46.65 298 LEU A CA 1
ATOM 2499 C C . LEU A 1 296 ? 12.562 13.430 18.286 1.00 50.13 298 LEU A C 1
ATOM 2500 O O . LEU A 1 296 ? 12.080 13.770 17.196 1.00 49.98 298 LEU A O 1
ATOM 2505 N N . ASP A 1 297 ? 11.834 12.940 19.312 1.00 46.42 299 ASP A N 1
ATOM 2506 C CA . ASP A 1 297 ? 10.382 12.781 19.245 1.00 45.98 299 ASP A CA 1
ATOM 2507 C C . ASP A 1 297 ? 9.735 14.139 19.034 1.00 46.44 299 ASP A C 1
ATOM 2508 O O . ASP A 1 297 ? 8.883 14.259 18.193 1.00 46.37 299 ASP A O 1
ATOM 2513 N N . PHE A 1 298 ? 10.171 15.154 19.786 1.00 43.78 300 PHE A N 1
ATOM 2514 C CA . PHE A 1 298 ? 9.692 16.527 19.724 1.00 41.15 300 PHE A CA 1
ATOM 2515 C C . PHE A 1 298 ? 9.976 17.128 18.332 1.00 44.19 300 PHE A C 1
ATOM 2516 O O . PHE A 1 298 ? 9.056 17.666 17.695 1.00 42.82 300 PHE A O 1
ATOM 2524 N N . LEU A 1 299 ? 11.224 16.994 17.844 1.00 41.65 301 LEU A N 1
ATOM 2525 C CA . LEU A 1 299 ? 11.598 17.471 16.522 1.00 40.17 301 LEU A CA 1
ATOM 2526 C C . LEU A 1 299 ? 10.707 16.831 15.431 1.00 44.08 301 LEU A C 1
ATOM 2527 O O . LEU A 1 299 ? 10.171 17.544 14.566 1.00 43.66 301 LEU A O 1
ATOM 2532 N N . ASP A 1 300 ? 10.474 15.507 15.532 1.00 39.99 302 ASP A N 1
ATOM 2533 C CA . ASP A 1 300 ? 9.654 14.750 14.579 1.00 40.07 302 ASP A CA 1
ATOM 2534 C C . ASP A 1 300 ? 8.207 15.278 14.517 1.00 45.36 302 ASP A C 1
ATOM 2535 O O . ASP A 1 300 ? 7.564 15.269 13.454 1.00 43.46 302 ASP A O 1
ATOM 2540 N N . LYS A 1 301 ? 7.730 15.773 15.659 1.00 41.56 303 LYS A N 1
ATOM 2541 C CA . LYS A 1 301 ? 6.383 16.309 15.807 1.00 40.71 303 LYS A CA 1
ATOM 2542 C C . LYS A 1 301 ? 6.253 17.770 15.327 1.00 45.13 303 LYS A C 1
ATOM 2543 O O . LYS A 1 301 ? 5.142 18.270 15.247 1.00 45.26 303 LYS A O 1
ATOM 2549 N N . LEU A 1 302 ? 7.376 18.463 15.048 1.00 41.68 304 LEU A N 1
ATOM 2550 C CA . LEU A 1 302 ? 7.349 19.844 14.518 1.00 40.30 304 LEU A CA 1
ATOM 2551 C C . LEU A 1 302 ? 7.547 19.888 12.997 1.00 41.94 304 LEU A C 1
ATOM 2552 O O . LEU A 1 302 ? 6.870 20.645 12.308 1.00 41.70 304 LEU A O 1
ATOM 2557 N N . LEU A 1 303 ? 8.523 19.119 12.503 1.00 38.68 305 LEU A N 1
ATOM 2558 C CA . LEU A 1 303 ? 8.927 19.079 11.109 1.00 38.38 305 LEU A CA 1
ATOM 2559 C C . LEU A 1 303 ? 8.124 18.060 10.357 1.00 42.85 305 LEU A C 1
ATOM 2560 O O . LEU A 1 303 ? 8.568 16.943 10.120 1.00 43.17 305 LEU A O 1
ATOM 2565 N N . ARG A 1 304 ? 6.876 18.446 10.055 1.00 41.24 306 ARG A N 1
ATOM 2566 C CA . ARG A 1 304 ? 5.905 17.639 9.338 1.00 42.22 306 ARG A CA 1
ATOM 2567 C C . ARG A 1 304 ? 5.349 18.450 8.166 1.00 43.80 306 ARG A C 1
ATOM 2568 O O . ARG A 1 304 ? 4.982 19.612 8.357 1.00 42.08 306 ARG A O 1
ATOM 2576 N N . TYR A 1 305 ? 5.303 17.853 6.952 1.00 40.07 307 TYR A N 1
ATOM 2577 C CA . TYR A 1 305 ? 4.792 18.543 5.756 1.00 39.65 307 TYR A CA 1
ATOM 2578 C C . TYR A 1 305 ? 3.407 19.148 6.080 1.00 43.69 307 TYR A C 1
ATOM 2579 O O . TYR A 1 305 ? 3.199 20.353 5.917 1.00 43.29 307 TYR A O 1
ATOM 2588 N N . ASP A 1 306 ? 2.471 18.290 6.534 1.00 39.59 308 ASP A N 1
ATOM 2589 C CA . ASP A 1 306 ? 1.097 18.680 6.891 1.00 38.21 308 ASP A CA 1
ATOM 2590 C C . ASP A 1 306 ? 1.069 19.634 8.057 1.00 41.68 308 ASP A C 1
ATOM 2591 O O . ASP A 1 306 ? 1.287 19.232 9.222 1.00 39.50 308 ASP A O 1
ATOM 2596 N N . HIS A 1 307 ? 0.793 20.915 7.753 1.00 39.21 309 HIS A N 1
ATOM 2597 C CA . HIS A 1 307 ? 0.755 21.968 8.800 1.00 39.12 309 HIS A CA 1
ATOM 2598 C C . HIS A 1 307 ? -0.225 21.667 9.951 1.00 43.20 309 HIS A C 1
ATOM 2599 O O . HIS A 1 307 ? -0.004 22.059 11.116 1.00 39.93 309 HIS A O 1
ATOM 2606 N N . GLN A 1 308 ? -1.279 20.908 9.634 1.00 42.32 310 GLN A N 1
ATOM 2607 C CA . GLN A 1 308 ? -2.306 20.522 10.611 1.00 42.30 310 GLN A CA 1
ATOM 2608 C C . GLN A 1 308 ? -1.842 19.469 11.635 1.00 44.66 310 GLN A C 1
ATOM 2609 O O . GLN A 1 308 ? -2.424 19.389 12.716 1.00 44.32 310 GLN A O 1
ATOM 2615 N N A SER A 1 309 ? -0.791 18.691 11.283 0.50 41.35 311 SER A N 1
ATOM 2616 N N B SER A 1 309 ? -0.806 18.673 11.302 0.50 39.90 311 SER A N 1
ATOM 2617 C CA A SER A 1 309 ? -0.215 17.595 12.070 0.50 41.53 311 SER A CA 1
ATOM 2618 C CA B SER A 1 309 ? -0.313 17.608 12.180 0.50 39.30 311 SER A CA 1
ATOM 2619 C C A SER A 1 309 ? 0.849 18.023 13.076 0.50 43.36 311 SER A C 1
ATOM 2620 C C B SER A 1 309 ? 0.813 18.040 13.130 0.50 42.45 311 SER A C 1
ATOM 2621 O O A SER A 1 309 ? 1.178 17.250 13.976 0.50 43.27 311 SER A O 1
ATOM 2622 O O B SER A 1 309 ? 1.144 17.287 14.047 0.50 42.52 311 SER A O 1
ATOM 2627 N N . ARG A 1 310 ? 1.416 19.229 12.894 1.00 38.23 312 ARG A N 1
ATOM 2628 C CA . ARG A 1 310 ? 2.460 19.797 13.748 1.00 37.51 312 ARG A CA 1
ATOM 2629 C C . ARG A 1 310 ? 1.829 20.156 15.083 1.00 40.59 312 ARG A C 1
ATOM 2630 O O . ARG A 1 310 ? 0.664 20.567 15.128 1.00 38.34 312 ARG A O 1
ATOM 2638 N N . LEU A 1 311 ? 2.618 20.047 16.159 1.00 38.41 313 LEU A N 1
ATOM 2639 C CA . LEU A 1 311 ? 2.219 20.492 17.474 1.00 36.87 313 LEU A CA 1
ATOM 2640 C C . LEU A 1 311 ? 1.904 22.000 17.383 1.00 37.27 313 LEU A C 1
ATOM 2641 O O . LEU A 1 311 ? 2.535 22.744 16.619 1.00 34.76 313 LEU A O 1
ATOM 2646 N N . THR A 1 312 ? 0.946 22.444 18.194 1.00 35.52 314 THR A N 1
ATOM 2647 C CA . THR A 1 312 ? 0.662 23.858 18.386 1.00 34.38 314 THR A CA 1
ATOM 2648 C C . THR A 1 312 ? 1.717 24.330 19.428 1.00 36.03 314 THR A C 1
ATOM 2649 O O . THR A 1 312 ? 2.380 23.484 20.023 1.00 33.54 314 THR A O 1
ATOM 2653 N N . ALA A 1 313 ? 1.895 25.641 19.622 1.00 34.04 315 ALA A N 1
ATOM 2654 C CA . ALA A 1 313 ? 2.868 26.133 20.588 1.00 36.25 315 ALA A CA 1
ATOM 2655 C C . ALA A 1 313 ? 2.570 25.607 22.006 1.00 38.66 315 ALA A C 1
ATOM 2656 O O . ALA A 1 313 ? 3.491 25.120 22.661 1.00 37.93 315 ALA A O 1
ATOM 2658 N N . ARG A 1 314 ? 1.271 25.584 22.429 1.00 36.36 316 ARG A N 1
ATOM 2659 C CA . ARG A 1 314 ? 0.867 25.071 23.726 1.00 35.80 316 ARG A CA 1
ATOM 2660 C C . ARG A 1 314 ? 1.060 23.547 23.836 1.00 39.08 316 ARG A C 1
ATOM 2661 O O . ARG A 1 314 ? 1.541 23.073 24.863 1.00 37.17 316 ARG A O 1
ATOM 2669 N N . GLU A 1 315 ? 0.757 22.785 22.777 1.00 35.68 317 GLU A N 1
ATOM 2670 C CA . GLU A 1 315 ? 1.018 21.330 22.823 1.00 35.48 317 GLU A CA 1
ATOM 2671 C C . GLU A 1 315 ? 2.545 21.064 22.944 1.00 40.53 317 GLU A C 1
ATOM 2672 O O . GLU A 1 315 ? 2.911 20.119 23.631 1.00 42.84 317 GLU A O 1
ATOM 2678 N N . ALA A 1 316 ? 3.411 21.856 22.241 1.00 36.61 318 ALA A N 1
ATOM 2679 C CA . ALA A 1 316 ? 4.900 21.712 22.310 1.00 37.01 318 ALA A CA 1
ATOM 2680 C C . ALA A 1 316 ? 5.380 21.907 23.736 1.00 40.86 318 ALA A C 1
ATOM 2681 O O . ALA A 1 316 ? 6.215 21.140 24.223 1.00 41.43 318 ALA A O 1
ATOM 2683 N N . MET A 1 317 ? 4.788 22.894 24.435 1.00 38.51 319 MET A N 1
ATOM 2684 C CA . MET A 1 317 ? 5.045 23.200 25.847 1.00 39.53 319 MET A CA 1
ATOM 2685 C C . MET A 1 317 ? 4.810 22.041 26.798 1.00 46.44 319 MET A C 1
ATOM 2686 O O . MET A 1 317 ? 5.452 21.981 27.863 1.00 46.79 319 MET A O 1
ATOM 2691 N N . GLU A 1 318 ? 3.934 21.102 26.398 1.00 42.40 320 GLU A N 1
ATOM 2692 C CA . GLU A 1 318 ? 3.572 19.947 27.230 1.00 43.75 320 GLU A CA 1
ATOM 2693 C C . GLU A 1 318 ? 4.380 18.686 26.897 1.00 48.17 320 GLU A C 1
ATOM 2694 O O . GLU A 1 318 ? 4.255 17.686 27.585 1.00 49.66 320 GLU A O 1
ATOM 2700 N N . HIS A 1 319 ? 5.212 18.728 25.854 1.00 42.95 321 HIS A N 1
ATOM 2701 C CA . HIS A 1 319 ? 6.022 17.585 25.465 1.00 42.25 321 HIS A CA 1
ATOM 2702 C C . HIS A 1 319 ? 7.050 17.185 26.537 1.00 44.54 321 HIS A C 1
ATOM 2703 O O . HIS A 1 319 ? 7.670 18.067 27.139 1.00 41.26 321 HIS A O 1
ATOM 2710 N N . PRO A 1 320 ? 7.288 15.858 26.751 1.00 45.41 322 PRO A N 1
ATOM 2711 C CA . PRO A 1 320 ? 8.316 15.418 27.715 1.00 45.87 322 PRO A CA 1
ATOM 2712 C C . PRO A 1 320 ? 9.713 16.041 27.613 1.00 49.27 322 PRO A C 1
ATOM 2713 O O . PRO A 1 320 ? 10.445 16.006 28.598 1.00 50.38 322 PRO A O 1
ATOM 2717 N N . TYR A 1 321 ? 10.070 16.628 26.456 1.00 44.20 323 TYR A N 1
ATOM 2718 C CA . TYR A 1 321 ? 11.338 17.325 26.238 1.00 43.45 323 TYR A CA 1
ATOM 2719 C C . TYR A 1 321 ? 11.476 18.454 27.275 1.00 46.89 323 TYR A C 1
ATOM 2720 O O . TYR A 1 321 ? 12.568 18.704 27.756 1.00 45.42 323 TYR A O 1
ATOM 2729 N N . PHE A 1 322 ? 10.365 19.129 27.606 1.00 43.98 324 PHE A N 1
ATOM 2730 C CA . PHE A 1 322 ? 10.412 20.256 28.528 1.00 43.97 324 PHE A CA 1
ATOM 2731 C C . PHE A 1 322 ? 10.255 19.866 30.023 1.00 49.14 324 PHE A C 1
ATOM 2732 O O . PHE A 1 322 ? 10.232 20.769 30.872 1.00 49.27 324 PHE A O 1
ATOM 2740 N N . TYR A 1 323 ? 10.247 18.549 30.354 1.00 47.15 325 TYR A N 1
ATOM 2741 C CA . TYR A 1 323 ? 10.130 18.121 31.772 1.00 49.31 325 TYR A CA 1
ATOM 2742 C C . TYR A 1 323 ? 11.277 18.582 32.667 1.00 54.64 325 TYR A C 1
ATOM 2743 O O . TYR A 1 323 ? 11.052 18.837 33.847 1.00 55.63 325 TYR A O 1
ATOM 2752 N N . THR A 1 324 ? 12.486 18.712 32.101 1.00 50.17 326 THR A N 1
ATOM 2753 C CA . THR A 1 324 ? 13.712 19.151 32.766 1.00 48.87 326 THR A CA 1
ATOM 2754 C C . THR A 1 324 ? 13.707 20.672 33.027 1.00 50.66 326 THR A C 1
ATOM 2755 O O . THR A 1 324 ? 14.569 21.163 33.766 1.00 50.63 326 THR A O 1
ATOM 2759 N N . VAL A 1 325 ? 12.802 21.433 32.377 1.00 44.25 327 VAL A N 1
ATOM 2760 C CA . VAL A 1 325 ? 12.773 22.873 32.623 1.00 43.47 327 VAL A CA 1
ATOM 2761 C C . VAL A 1 325 ? 11.988 23.093 33.911 1.00 48.05 327 VAL A C 1
ATOM 2762 O O . VAL A 1 325 ? 10.774 22.945 33.920 1.00 44.66 327 VAL A O 1
ATOM 2766 N N . VAL A 1 326 ? 12.684 23.377 35.007 1.00 48.39 328 VAL A N 1
ATOM 2767 C CA . VAL A 1 326 ? 12.018 23.528 36.296 1.00 50.67 328 VAL A CA 1
ATOM 2768 C C . VAL A 1 326 ? 11.489 24.958 36.500 1.00 59.83 328 VAL A C 1
ATOM 2769 O O . VAL A 1 326 ? 12.267 25.872 36.731 1.00 61.65 328 VAL A O 1
ATOM 2773 N N . LYS A 1 327 ? 10.147 25.124 36.449 1.00 56.83 329 LYS A N 1
ATOM 2774 C CA . LYS A 1 327 ? 9.416 26.395 36.588 1.00 76.83 329 LYS A CA 1
ATOM 2775 C C . LYS A 1 327 ? 9.567 27.007 37.977 1.00 105.19 329 LYS A C 1
ATOM 2776 O O . LYS A 1 327 ? 9.543 26.289 38.972 1.00 77.98 329 LYS A O 1
ATOM 2785 N N . GLY B 2 2 ? 22.108 68.495 10.645 1.00 97.57 2 GLY B N 1
ATOM 2786 C CA . GLY B 2 2 ? 23.159 68.281 9.670 1.00 96.70 2 GLY B CA 1
ATOM 2787 C C . GLY B 2 2 ? 24.314 67.379 10.068 1.00 94.05 2 GLY B C 1
ATOM 2788 O O . GLY B 2 2 ? 25.047 66.889 9.210 1.00 94.68 2 GLY B O 1
ATOM 2789 N N . GLY B 2 3 ? 24.472 67.147 11.376 1.00 90.14 3 GLY B N 1
ATOM 2790 C CA . GLY B 2 3 ? 25.301 66.050 11.877 1.00 86.30 3 GLY B CA 1
ATOM 2791 C C . GLY B 2 3 ? 24.456 64.970 12.615 1.00 83.37 3 GLY B C 1
ATOM 2792 O O . GLY B 2 3 ? 24.895 63.853 12.688 1.00 81.15 3 GLY B O 1
ATOM 2793 N N . ARG B 2 4 ? 23.128 65.226 12.667 1.00 83.43 4 ARG B N 1
ATOM 2794 C CA . ARG B 2 4 ? 21.869 64.494 12.784 1.00 82.88 4 ARG B CA 1
ATOM 2795 C C . ARG B 2 4 ? 21.737 63.388 11.740 1.00 87.03 4 ARG B C 1
ATOM 2796 O O . ARG B 2 4 ? 21.922 63.644 10.548 1.00 87.78 4 ARG B O 1
ATOM 2804 N N . LEU B 2 5 ? 21.422 62.159 12.190 1.00 82.70 5 LEU B N 1
ATOM 2805 C CA . LEU B 2 5 ? 21.207 61.014 11.310 1.00 82.57 5 LEU B CA 1
ATOM 2806 C C . LEU B 2 5 ? 19.740 60.587 11.417 1.00 86.87 5 LEU B C 1
ATOM 2807 O O . LEU B 2 5 ? 19.306 60.116 12.475 1.00 86.45 5 LEU B O 1
ATOM 2812 N N . TYR B 2 6 ? 18.977 60.806 10.319 1.00 83.07 6 TYR B N 1
ATOM 2813 C CA . TYR B 2 6 ? 17.537 60.559 10.183 1.00 82.55 6 TYR B CA 1
ATOM 2814 C C . TYR B 2 6 ? 16.721 61.374 11.206 1.00 84.12 6 TYR B C 1
ATOM 2815 O O . TYR B 2 6 ? 15.693 60.899 11.702 1.00 83.29 6 TYR B O 1
ATOM 2824 N N . GLY B 2 7 ? 17.205 62.585 11.503 1.00 79.15 7 GLY B N 1
ATOM 2825 C CA . GLY B 2 7 ? 16.589 63.512 12.447 1.00 78.70 7 GLY B CA 1
ATOM 2826 C C . GLY B 2 7 ? 17.115 63.434 13.868 1.00 81.59 7 GLY B C 1
ATOM 2827 O O . GLY B 2 7 ? 16.877 64.352 14.661 1.00 82.34 7 GLY B O 1
ATOM 2828 N N . PHE B 2 8 ? 17.824 62.333 14.209 1.00 75.67 8 PHE B N 1
ATOM 2829 C CA . PHE B 2 8 ? 18.378 62.092 15.545 1.00 74.30 8 PHE B CA 1
ATOM 2830 C C . PHE B 2 8 ? 19.758 62.675 15.704 1.00 79.57 8 PHE B C 1
ATOM 2831 O O . PHE B 2 8 ? 20.634 62.422 14.870 1.00 79.12 8 PHE B O 1
ATOM 2839 N N . LYS B 2 9 ? 19.988 63.367 16.829 1.00 76.89 9 LYS B N 1
ATOM 2840 C CA . LYS B 2 9 ? 21.309 63.879 17.184 1.00 76.73 9 LYS B CA 1
ATOM 2841 C C . LYS B 2 9 ? 22.158 62.663 17.595 1.00 80.00 9 LYS B C 1
ATOM 2842 O O . LYS B 2 9 ? 21.609 61.629 17.993 1.00 79.76 9 LYS B O 1
ATOM 2848 N N . ILE B 2 10 ? 23.479 62.769 17.462 1.00 76.16 10 ILE B N 1
ATOM 2849 C CA . ILE B 2 10 ? 24.402 61.695 17.835 1.00 75.37 10 ILE B CA 1
ATOM 2850 C C . ILE B 2 10 ? 24.893 61.948 19.257 1.00 78.38 10 ILE B C 1
ATOM 2851 O O . ILE B 2 10 ? 25.313 63.062 19.577 1.00 79.07 10 ILE B O 1
ATOM 2856 N N . HIS B 2 11 ? 24.798 60.926 20.099 1.00 73.04 11 HIS B N 1
ATOM 2857 C CA . HIS B 2 11 ? 25.180 61.025 21.528 1.00 78.74 11 HIS B CA 1
ATOM 2858 C C . HIS B 2 11 ? 26.691 60.829 21.669 1.00 100.99 11 HIS B C 1
ATOM 2859 O O . HIS B 2 11 ? 27.158 59.819 21.137 1.00 75.63 11 HIS B O 1
ATOM 2866 N N . GLY B 2 12 ? 27.154 61.670 22.477 1.00 99.30 12 GLY B N 1
ATOM 2867 C CA . GLY B 2 12 ? 28.508 61.347 22.973 1.00 98.41 12 GLY B CA 1
ATOM 2868 C C . GLY B 2 12 ? 28.637 61.421 24.525 1.00 104.32 12 GLY B C 1
ATOM 2869 O O . GLY B 2 12 ? 28.731 62.509 25.093 1.00 105.16 12 GLY B O 1
ATOM 2870 N N . GLY B 2 13 ? 28.691 60.248 25.160 1.00 108.54 13 GLY B N 1
ATOM 2871 C CA . GLY B 2 13 ? 29.169 60.119 26.520 1.00 113.49 13 GLY B CA 1
ATOM 2872 C C . GLY B 2 13 ? 28.183 60.513 27.604 1.00 117.90 13 GLY B C 1
ATOM 2873 O O . GLY B 2 13 ? 27.691 61.640 27.634 1.00 118.73 13 GLY B O 1
ATOM 2874 N N . GLY B 2 14 ? 27.957 59.586 28.535 1.00 120.50 14 GLY B N 1
ATOM 2875 C CA . GLY B 2 14 ? 27.666 59.936 29.909 1.00 122.23 14 GLY B CA 1
ATOM 2876 C C . GLY B 2 14 ? 28.908 60.332 30.682 1.00 123.32 14 GLY B C 1
ATOM 2877 O O . GLY B 2 14 ? 29.239 61.520 30.747 1.00 123.15 14 GLY B O 1
#

Nearest PDB structures (foldseek):
  6q4q-assembly2_B  TM=9.950E-01  e=1.094E-58  Homo sapiens
  6l21-assembly1_A  TM=9.888E-01  e=7.011E-57  Homo sapiens
  7zyd-assembly1_A  TM=9.877E-01  e=1.716E-56  Homo sapiens
  6l22-assembly1_A  TM=9.883E-01  e=2.615E-56  Homo sapiens
  6l23-assembly1_A  TM=9.851E-01  e=1.545E-56  Homo sapiens

GO terms:
  GO:0004674 protein serine/threonine kinase activity (F, IDA)
  GO:0016605 PML body (C, IDA)
  GO:0017148 negative regulation of translation (P, IDA)
  GO:0050821 protein stabilization (P, IDA)
  GO:0006974 DNA damage response (P, IDA)
  GO:0075342 symbiont-mediated disruption of host cell PML body (P, IDA)
  GO:0004674 protein serine/threonine kinase activity (F, IMP)
  GO:0004674 protein serine/threonine kinase activity (F, IGI)
  GO:2001234 negative regulation of apoptotic signaling pathway (P, TAS)
  GO:0032435 negative regulation of proteasomal ubiquitin-dependent protein catabolic process (P, IGI)
  GO:0005515 protein binding (F, IPI)
  GO:0016301 kinase activity (F, IDA)
  GO:1901797 negative regulation of signal transduction by p53 class mediator (P, IDA)
  GO:0005634 nucleus (C, IDA)
  GO:0045732 positive regulation of protein catabolic process (P, IDA)
  GO:0031519 PcG protein complex (C, IDA)
  GO:1905337 positive regulation of aggrephagy (P, IDA)
  GO:2000042 negative regulation of double-strand break repair via homologous recombination (P, IDA)
  GO:0030307 positive regulation of cell growth (P, IDA)
  GO:0006302 double-strand break repair (P, IDA)

Sequence (340 aa):
GPVPSRARVYTDVNTHRPSEYWDYESHVVEWGNQDDYQLVRKLGRGKYSEVFEAINITNNEKVVVKILKPVKKKKIKREIKILENLRGGPNIITLADIVKDPVSRTPALVFEHVNNTDFKQLYQTLTDYDIRFYMYEILKALDYCHSMGIMHRDVKPHNVMIDHEHRKLRLIDWGLAEFYHPGQEYNVRVASSRYFKGPELLVDYQMYDYSLDMWSLGCMLASMIFRKEPFFHGHDNYDQLVRIAKVLGTEDLYDYIDKYNIELDPRFNDILGRHSRKRWERFVHSENQQHLVSPEALDFLDKLLRYDHQSSRLTAREAMEHPYFYTVVKGGRLYGFKIHGGG

InterPro domains:
  IPR000719 Protein kinase domain [PF00069] (39-324)
  IPR000719 Protein kinase domain [PS50011] (39-324)
  IPR000719 Protein kinase domain [SM00220] (39-324)
  IPR008271 Serine/threonine-protein kinase, active site [PS00108] (152-164)
  IPR011009 Protein kinase-like domain superfamily [SSF56112] (5-328)
  IPR017441 Protein kinase, ATP binding site [PS00107] (45-68)
  IPR045216 Casein Kinase 2, subunit alpha [PTHR24054] (7-331)
  IPR045216 Casein Kinase 2, subunit alpha [cd14132] (20-325)

Secondary structure (DSSP, 8-state):
-PPP---SSSTTTTTTS-HHHH-GGGPPP----GGGEEEEEEEEE-SSEEEEEEEETTTTEEEEEEEEPSSS-SSHHHHHHHHHHHTT-TTBPPEEEEEE-TTT--EEEEEE---S-BHHHHHTT--HHHHHHHHHHHHHHHHHHHHTTEE----SGGGEEEETTTTEEEE--GGG-EE--TT----S--S-GGG--HHHHTT-----THHHHHHHHHHHHHHHHT-SSSS--SSHHHHHHHHHHHH-HHHHHHHHHHTT----THHHHHS---PPPPGGGG--TTTTTS--HHHHHHHHHHS-SSGGGSPPHHHHHTSGGGGGS--/---BTTBPBP---